Protein AF-A0A9D1ML71-F1 (afdb_monomer)

Secondary structure (DSSP, 8-state):
-HHHHHHHHHHHHHHHHHH-HHHHHHHHHHHHHHHHHHHHHHHHHHHHHHHHHHHHHHTTHHHHHHHHHHHHHHHHH----HHHHHHHHHHHHHHHHT-S-HHHHHHHHHHHHHHTT-HHHHHHHHHHHHHT--SS-HHHHHHHHHTT-TTGGGGHHHHHHHHHHHHHHHHHHHHHHHHHHHHHHHHHHHHHHHHHHHHHHHHHHHHHHHHHSS---

Foldseek 3Di:
DVVVVVVVVVVVLVVCCVPPVPCSVVVVVVVVVVVVVVVVVVVVVLVVLVVVLVVCVVVCVLVVQLVVCLVVQCVQQVDPDPQLSSLLSSLVSCLQAVSNPNVVSLVSNLVVCVVVVSPSNNVSSVLLVVLSQYQDPPVQLVVCVVVPNPCSCPVNVVSNVSSVVSNVVSSVVSVVVVVVVVVVVVVVVVVVVVVVVVVVVVVVVVVVCVVVVPDDD

Mean predicted aligned error: 11.54 Å

Sequence (217 aa):
MNAVFTAIFLISAALAAAFSPEEFLSSLISGTRHAVSVALTLFCVYAVWMGLAAVAEECGITKKTAKLITPLCRRLFKTTSPAACEAAAMNLTCDLLGAGASTPFAVKAIAEFEKEGNAYGQKMLFLINCAGFQIIPSTVIALRASYGSAAAADIFLPSLICSGATLALSIVLFLLTERIGAAARRNLNGRKRPTAQAETRRRRAKNECAIKGGCKR

Nearest PDB structures (foldseek):
  3ja6-assembly1_I  TM=1.842E-01  e=1.511E+00  Escherichia coli
  8abq-assembly2_D  TM=1.871E-01  e=5.898E+00  Homo sapiens

Solvent-accessible surface area (backbone atoms only — not comparable to full-atom values): 11378 Å² total; per-residue (Å²): 110,68,68,58,54,50,49,50,52,52,51,54,49,53,50,33,52,73,77,41,54,86,54,38,63,58,51,53,52,52,52,49,54,52,51,52,51,50,52,53,52,51,50,54,54,49,53,52,32,43,52,52,33,50,52,39,46,74,72,38,52,46,58,57,51,14,60,71,38,30,68,54,34,32,67,73,38,70,50,85,53,65,67,32,29,51,26,43,16,38,16,52,44,25,36,36,64,49,30,74,51,22,62,67,28,43,54,52,15,38,52,41,22,55,77,70,67,34,63,65,27,36,53,51,52,52,50,50,62,71,34,60,50,36,77,43,59,54,70,61,28,51,51,32,44,75,73,66,41,93,65,30,65,71,53,51,65,61,48,42,53,51,21,48,50,43,39,52,50,52,52,51,52,49,54,51,51,51,54,52,52,52,52,53,51,50,55,54,52,61,65,53,48,61,57,55,52,50,51,52,52,51,51,51,52,51,52,54,48,55,67,67,64,74,76,77,131

Organism: NCBI:txid2840747

pLDDT: mean 82.77, std 10.04, range [44.91, 95.62]

Structure (mmCIF, N/CA/C/O backbone):
data_AF-A0A9D1ML71-F1
#
_entry.id   AF-A0A9D1ML71-F1
#
loop_
_atom_site.group_PDB
_atom_site.id
_atom_site.type_symbol
_atom_site.label_atom_id
_atom_site.label_alt_id
_atom_site.label_comp_id
_atom_site.label_asym_id
_atom_site.label_entity_id
_atom_site.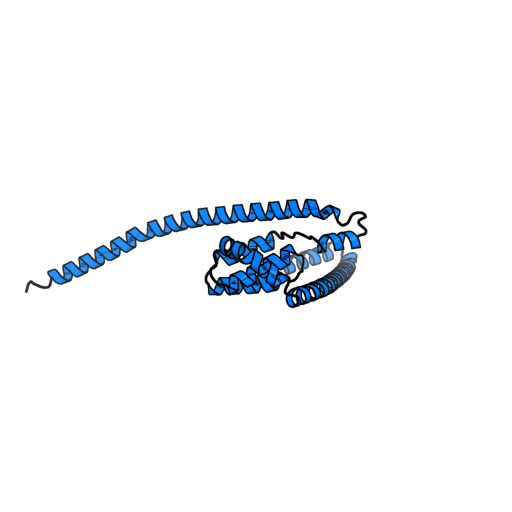label_seq_id
_atom_site.pdbx_PDB_ins_code
_atom_site.Cartn_x
_atom_site.Cartn_y
_atom_site.Cartn_z
_atom_site.occupancy
_atom_site.B_iso_or_equiv
_atom_site.auth_seq_id
_atom_site.auth_comp_id
_atom_site.auth_asym_id
_atom_site.auth_atom_id
_atom_site.pdbx_PDB_model_num
ATOM 1 N N . MET A 1 1 ? 18.045 1.829 5.095 1.00 65.75 1 MET A N 1
ATOM 2 C CA . MET A 1 1 ? 17.678 1.656 3.673 1.00 65.75 1 MET A CA 1
ATOM 3 C C . MET A 1 1 ? 18.721 2.281 2.755 1.00 65.75 1 MET A C 1
ATOM 5 O O . MET A 1 1 ? 19.311 1.548 1.977 1.00 65.75 1 MET A O 1
ATOM 9 N N . ASN A 1 2 ? 19.051 3.567 2.921 1.00 87.44 2 ASN A N 1
ATOM 10 C CA . ASN A 1 2 ? 20.049 4.257 2.084 1.00 87.44 2 ASN A CA 1
ATOM 11 C C . ASN A 1 2 ? 21.419 3.562 2.083 1.00 87.44 2 ASN A C 1
ATOM 13 O O . ASN A 1 2 ? 21.946 3.286 1.019 1.00 87.44 2 ASN A O 1
ATOM 17 N N . ALA A 1 3 ? 21.929 3.158 3.252 1.00 91.50 3 ALA A N 1
ATOM 18 C CA . ALA A 1 3 ? 23.214 2.460 3.350 1.00 91.50 3 ALA A CA 1
ATOM 19 C C . ALA A 1 3 ? 23.279 1.153 2.536 1.00 91.50 3 ALA A C 1
ATOM 21 O O . ALA A 1 3 ? 24.311 0.850 1.951 1.00 91.50 3 ALA A O 1
ATOM 22 N N . VAL A 1 4 ? 22.176 0.399 2.464 1.00 92.62 4 VAL A N 1
ATOM 23 C CA . VAL A 1 4 ? 22.119 -0.863 1.709 1.00 92.62 4 VAL A CA 1
ATOM 24 C C . VAL A 1 4 ? 22.184 -0.587 0.209 1.00 92.62 4 VAL A C 1
ATOM 26 O O . VAL A 1 4 ? 22.988 -1.193 -0.487 1.00 92.62 4 VAL A O 1
ATOM 29 N N . PHE A 1 5 ? 21.393 0.368 -0.287 1.00 89.31 5 PHE A N 1
ATOM 30 C CA . PHE A 1 5 ? 21.414 0.747 -1.702 1.00 89.31 5 PHE A CA 1
ATOM 31 C C . PHE A 1 5 ? 22.748 1.363 -2.121 1.00 89.31 5 PHE A C 1
ATOM 33 O O . PHE A 1 5 ? 23.262 1.035 -3.186 1.00 89.31 5 PHE A O 1
ATOM 40 N N . THR A 1 6 ? 23.337 2.201 -1.268 1.00 91.56 6 THR A N 1
ATOM 41 C CA . THR A 1 6 ? 24.670 2.756 -1.505 1.00 91.56 6 THR A CA 1
ATOM 42 C C . THR A 1 6 ? 25.723 1.651 -1.552 1.00 91.56 6 THR A C 1
ATOM 44 O O . THR A 1 6 ? 26.545 1.652 -2.461 1.00 91.56 6 THR A O 1
ATOM 47 N N . ALA A 1 7 ? 25.678 0.676 -0.637 1.00 94.44 7 ALA A N 1
ATOM 48 C CA . ALA A 1 7 ? 26.601 -0.456 -0.655 1.00 94.44 7 ALA A CA 1
ATOM 49 C C . ALA A 1 7 ? 26.461 -1.289 -1.937 1.00 94.44 7 ALA A C 1
ATOM 51 O O . ALA A 1 7 ? 27.465 -1.579 -2.578 1.00 94.44 7 ALA A O 1
ATOM 52 N N . ILE A 1 8 ? 25.230 -1.616 -2.349 1.00 93.31 8 ILE A N 1
ATOM 53 C CA . ILE A 1 8 ? 24.973 -2.353 -3.596 1.00 93.31 8 ILE A CA 1
ATOM 54 C C . ILE A 1 8 ? 25.524 -1.578 -4.796 1.00 93.31 8 ILE A C 1
ATOM 56 O O . ILE A 1 8 ? 26.274 -2.143 -5.583 1.00 93.31 8 ILE A O 1
ATOM 60 N N . PHE A 1 9 ? 25.218 -0.282 -4.908 1.00 91.25 9 PHE A N 1
ATOM 61 C CA . PHE A 1 9 ? 25.696 0.549 -6.013 1.00 91.25 9 PHE A CA 1
ATOM 62 C C . PHE A 1 9 ? 27.226 0.607 -6.075 1.00 91.25 9 PHE A C 1
ATOM 64 O O . PHE A 1 9 ? 27.799 0.415 -7.143 1.00 91.25 9 PHE A O 1
ATOM 71 N N . LEU A 1 10 ? 27.892 0.827 -4.937 1.00 92.50 10 LEU A N 1
ATOM 72 C CA . LEU A 1 10 ? 29.352 0.913 -4.876 1.00 92.50 10 LEU A CA 1
ATOM 73 C C . LEU A 1 10 ? 30.024 -0.423 -5.206 1.00 92.50 10 LEU A C 1
ATOM 75 O O . LEU A 1 10 ? 31.004 -0.435 -5.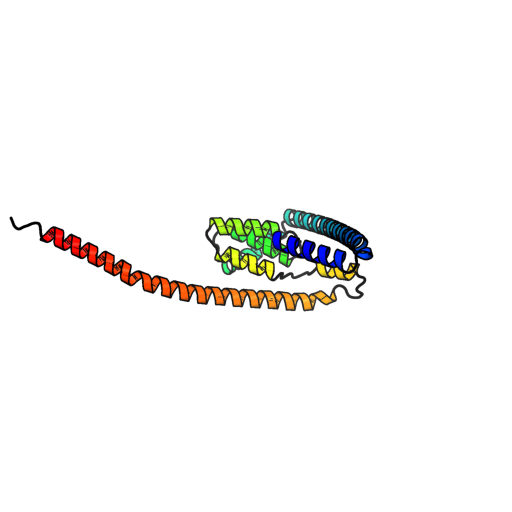944 1.00 92.50 10 LEU A O 1
ATOM 79 N N . ILE A 1 11 ? 29.488 -1.540 -4.705 1.00 93.75 11 ILE A N 1
ATOM 80 C CA . ILE A 1 11 ? 30.004 -2.879 -5.016 1.00 93.75 11 ILE A CA 1
ATOM 81 C C . ILE A 1 11 ? 29.809 -3.183 -6.506 1.00 93.75 11 ILE A C 1
ATOM 83 O O . ILE A 1 11 ? 30.758 -3.591 -7.170 1.00 93.75 11 ILE A O 1
ATOM 87 N N . SER A 1 12 ? 28.616 -2.937 -7.057 1.00 90.44 12 SER A N 1
ATOM 88 C CA . SER A 1 12 ? 28.340 -3.133 -8.484 1.00 90.44 12 SER A CA 1
ATOM 89 C C . SER A 1 12 ? 29.224 -2.253 -9.368 1.00 90.44 12 SER A C 1
ATOM 91 O O . SER A 1 12 ? 29.737 -2.734 -10.374 1.00 90.44 12 SER A O 1
ATOM 93 N N . ALA A 1 13 ? 29.453 -0.996 -8.980 1.00 89.88 13 ALA A N 1
ATOM 94 C CA . ALA A 1 13 ? 30.325 -0.084 -9.710 1.00 89.88 13 ALA A CA 1
ATOM 95 C C . ALA A 1 13 ? 31.796 -0.521 -9.658 1.00 89.88 13 ALA A C 1
ATOM 97 O O . ALA A 1 13 ? 32.467 -0.510 -10.686 1.00 89.88 13 ALA A O 1
ATOM 98 N N . ALA A 1 14 ? 32.285 -0.953 -8.491 1.00 91.31 14 ALA A N 1
ATOM 99 C CA . ALA A 1 14 ? 33.651 -1.447 -8.331 1.00 91.31 14 ALA A CA 1
ATOM 100 C C . ALA A 1 14 ? 33.898 -2.730 -9.140 1.00 91.31 14 ALA A C 1
ATOM 102 O O . ALA A 1 14 ? 34.926 -2.846 -9.803 1.00 91.31 14 ALA A O 1
ATOM 103 N N . LEU A 1 15 ? 32.947 -3.671 -9.130 1.00 91.56 15 LEU A N 1
ATOM 104 C CA . LEU A 1 15 ? 33.026 -4.890 -9.937 1.00 91.56 15 LEU A CA 1
ATOM 105 C C . LEU A 1 15 ? 32.978 -4.569 -11.438 1.00 91.56 15 LEU A C 1
ATOM 107 O O . LEU A 1 15 ? 33.818 -5.055 -12.187 1.00 91.56 15 LEU A O 1
ATOM 111 N N . ALA A 1 16 ? 32.055 -3.711 -11.879 1.00 89.00 16 ALA A N 1
ATOM 112 C CA . ALA A 1 16 ? 31.964 -3.317 -13.284 1.00 89.00 16 ALA A CA 1
ATOM 113 C C . ALA A 1 16 ? 33.242 -2.611 -13.771 1.00 89.00 16 ALA A C 1
ATOM 115 O O . ALA A 1 16 ? 33.746 -2.929 -14.843 1.00 89.00 16 ALA A O 1
ATOM 116 N N . ALA A 1 17 ? 33.821 -1.724 -12.956 1.00 88.12 17 ALA A N 1
ATOM 117 C CA . ALA A 1 17 ? 35.077 -1.052 -13.279 1.00 88.12 17 ALA A CA 1
ATOM 118 C C . ALA A 1 17 ? 36.287 -2.007 -13.320 1.00 88.12 17 ALA A C 1
ATOM 120 O O . ALA A 1 17 ? 37.220 -1.764 -14.081 1.00 88.12 17 ALA A O 1
ATOM 121 N N . ALA A 1 18 ? 36.286 -3.079 -12.518 1.00 90.94 18 ALA A N 1
ATOM 122 C CA . ALA A 1 18 ? 37.385 -4.044 -12.462 1.00 90.94 18 ALA A CA 1
ATOM 123 C C . ALA A 1 18 ? 37.330 -5.109 -13.573 1.00 90.94 18 ALA A C 1
ATOM 125 O O . ALA A 1 18 ? 38.379 -5.526 -14.058 1.00 90.94 18 ALA A O 1
ATOM 126 N N . PHE A 1 19 ? 36.132 -5.564 -13.958 1.00 90.94 19 PHE A N 1
ATOM 127 C CA . PHE A 1 19 ? 35.955 -6.669 -14.911 1.00 90.94 19 PHE A CA 1
ATOM 128 C C . PHE A 1 19 ? 35.583 -6.218 -16.334 1.00 90.94 19 PHE A C 1
ATOM 130 O O . PHE A 1 19 ? 35.840 -6.968 -17.275 1.00 90.94 19 PHE A O 1
ATOM 137 N N . SER A 1 20 ? 34.983 -5.033 -16.515 1.00 89.50 20 SER A N 1
ATOM 138 C CA . SER A 1 20 ? 34.529 -4.530 -17.829 1.00 89.50 20 SER A CA 1
ATOM 139 C C . SER A 1 20 ? 34.529 -2.986 -17.886 1.00 89.50 20 SER A C 1
ATOM 141 O O . SER A 1 20 ? 33.466 -2.355 -17.951 1.00 89.50 20 SER A O 1
ATOM 143 N N . PRO A 1 21 ? 35.708 -2.336 -17.827 1.00 84.88 21 PRO A N 1
ATOM 144 C CA . PRO A 1 21 ? 35.819 -0.879 -17.720 1.00 84.88 21 PRO A CA 1
ATOM 145 C C . PRO A 1 21 ? 35.240 -0.124 -18.929 1.00 84.88 21 PRO A C 1
ATOM 147 O O . PRO A 1 21 ? 34.696 0.969 -18.756 1.00 84.88 21 PRO A O 1
ATOM 150 N N . GLU A 1 22 ? 35.295 -0.696 -20.134 1.00 89.12 22 GLU A N 1
ATOM 151 C CA . GLU A 1 22 ? 34.713 -0.109 -21.348 1.00 89.12 22 GLU A CA 1
ATOM 152 C C . GLU A 1 22 ? 33.176 0.000 -21.318 1.00 89.12 22 GLU A C 1
ATOM 154 O O . GLU A 1 22 ? 32.612 0.935 -21.891 1.00 89.12 22 GLU A O 1
ATOM 159 N N . GLU A 1 23 ? 32.487 -0.898 -20.610 1.00 87.00 23 GLU A N 1
ATOM 160 C CA . GLU A 1 23 ? 31.019 -0.907 -20.502 1.00 87.00 23 GLU A CA 1
ATOM 161 C C . GLU A 1 23 ? 30.497 -0.136 -19.281 1.00 87.00 23 GLU A C 1
ATOM 163 O O . GLU A 1 23 ? 29.299 0.147 -19.166 1.00 87.00 23 GLU A O 1
ATOM 168 N N . PHE A 1 24 ? 31.385 0.234 -18.356 1.00 89.06 24 PHE A N 1
ATOM 169 C CA . PHE A 1 24 ? 31.010 0.888 -17.106 1.00 89.06 24 PHE A CA 1
ATOM 170 C C . PHE A 1 24 ? 30.301 2.230 -17.344 1.00 89.06 24 PHE A C 1
ATOM 172 O O . PHE A 1 24 ? 29.213 2.477 -16.812 1.00 89.06 24 PHE A O 1
ATOM 179 N N . LEU A 1 25 ? 30.887 3.091 -18.182 1.00 88.88 25 LEU A N 1
ATOM 180 C CA . LEU A 1 25 ? 30.345 4.426 -18.437 1.00 88.88 25 LEU A CA 1
ATOM 181 C C . LEU A 1 25 ? 29.025 4.372 -19.223 1.00 88.88 25 LEU A C 1
ATOM 183 O O . LEU A 1 25 ? 28.080 5.092 -18.892 1.00 88.88 25 LEU A O 1
ATOM 187 N N . SER A 1 26 ? 28.931 3.504 -20.235 1.00 89.69 26 SER A N 1
ATOM 188 C CA . SER A 1 26 ? 27.711 3.338 -21.035 1.00 89.69 26 SER A CA 1
ATOM 189 C C . SER A 1 26 ? 26.554 2.782 -20.196 1.00 89.69 26 SER A C 1
ATOM 191 O O . SER A 1 26 ? 25.425 3.268 -20.313 1.00 89.69 26 SER A O 1
ATOM 193 N N . SER A 1 27 ? 26.837 1.851 -19.279 1.00 89.88 27 SER A N 1
ATOM 194 C CA . SER A 1 27 ? 25.860 1.307 -18.328 1.00 89.88 27 SER A CA 1
ATOM 195 C C . SER A 1 27 ? 25.337 2.366 -17.354 1.00 89.88 27 SER A C 1
ATOM 197 O O . SER A 1 27 ? 24.126 2.452 -17.137 1.00 89.88 27 SER A O 1
ATOM 199 N N . LEU A 1 28 ? 26.213 3.226 -16.814 1.00 90.06 28 LEU A N 1
ATOM 200 C CA . LEU A 1 28 ? 25.810 4.338 -15.941 1.00 90.06 28 LEU A CA 1
ATOM 201 C C . LEU A 1 28 ? 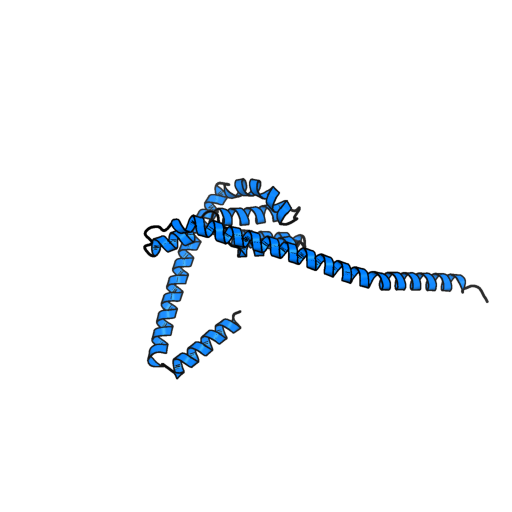24.899 5.341 -16.661 1.00 90.06 28 LEU A C 1
ATOM 203 O O . LEU A 1 28 ? 23.863 5.745 -16.120 1.00 90.06 28 LEU A O 1
ATOM 207 N N . ILE A 1 29 ? 25.258 5.728 -17.888 1.00 92.69 29 ILE A N 1
ATOM 208 C CA . ILE A 1 29 ? 24.470 6.674 -18.690 1.00 92.69 29 ILE A CA 1
ATOM 209 C C . ILE A 1 29 ? 23.114 6.060 -19.066 1.00 92.69 29 ILE A C 1
ATOM 211 O O . ILE A 1 29 ? 22.077 6.707 -18.897 1.00 92.69 29 ILE A O 1
ATOM 215 N N . SER A 1 30 ? 23.100 4.804 -19.523 1.00 92.81 30 SER A N 1
ATOM 216 C CA . SER A 1 30 ? 21.874 4.078 -19.878 1.00 92.81 30 SER A CA 1
ATOM 217 C C . SER A 1 30 ? 20.934 3.926 -18.678 1.00 92.81 30 SER A C 1
ATOM 219 O O . SER A 1 30 ? 19.752 4.276 -18.764 1.00 92.81 30 SER A O 1
ATOM 221 N N . GLY A 1 31 ? 21.469 3.507 -17.526 1.00 90.81 31 GLY A N 1
ATOM 222 C CA . GLY A 1 31 ? 20.716 3.392 -16.279 1.00 90.81 31 GLY A CA 1
ATOM 223 C C . GLY A 1 31 ? 20.120 4.728 -15.834 1.00 90.81 31 GLY A C 1
ATOM 224 O O . GLY A 1 31 ? 18.944 4.786 -15.478 1.00 90.81 31 GLY A O 1
ATOM 225 N N . THR A 1 32 ? 20.886 5.820 -15.941 1.00 92.00 32 THR A N 1
ATOM 226 C CA . THR A 1 32 ? 20.404 7.174 -15.615 1.00 92.00 32 THR A CA 1
ATOM 227 C C . THR A 1 32 ? 19.266 7.600 -16.543 1.00 92.00 32 THR A C 1
ATOM 229 O O . THR A 1 32 ? 18.234 8.082 -16.074 1.00 92.00 32 THR A O 1
ATOM 232 N N . ARG A 1 33 ? 19.396 7.372 -17.857 1.00 94.38 33 ARG A N 1
ATOM 233 C CA . ARG A 1 33 ? 18.336 7.673 -18.833 1.00 94.38 33 ARG A CA 1
ATOM 234 C C . ARG A 1 33 ? 17.057 6.894 -18.531 1.00 94.38 33 ARG A C 1
ATOM 236 O O . ARG A 1 33 ? 15.966 7.464 -18.583 1.00 94.38 33 ARG A O 1
ATOM 243 N N . HIS A 1 34 ? 17.189 5.611 -18.198 1.00 90.44 34 HIS A N 1
ATOM 244 C CA . HIS A 1 34 ? 16.055 4.776 -17.822 1.00 90.44 34 HIS A CA 1
ATOM 245 C C . HIS A 1 34 ? 15.397 5.277 -16.530 1.00 90.44 34 HIS A C 1
ATOM 247 O O . HIS A 1 34 ? 14.182 5.459 -16.500 1.00 90.44 34 HIS A O 1
ATOM 253 N N . ALA A 1 35 ? 16.190 5.596 -15.504 1.00 91.56 35 ALA A N 1
ATOM 254 C CA . ALA A 1 35 ? 15.693 6.126 -14.238 1.00 91.56 35 ALA A CA 1
ATOM 255 C C . ALA A 1 35 ? 14.914 7.439 -14.420 1.00 91.56 35 ALA A C 1
ATOM 257 O O . ALA A 1 35 ? 13.807 7.563 -13.898 1.00 91.56 35 ALA A O 1
ATOM 258 N N . VAL A 1 36 ? 15.443 8.389 -15.202 1.00 95.62 36 VAL A N 1
ATOM 259 C CA . VAL A 1 36 ? 14.759 9.662 -15.499 1.00 95.62 36 VAL A CA 1
ATOM 260 C C . VAL A 1 36 ? 13.454 9.424 -16.261 1.00 95.62 36 VAL A C 1
ATOM 262 O O . VAL A 1 36 ? 12.427 10.001 -15.908 1.00 95.62 36 VAL A O 1
ATOM 265 N N . SER A 1 37 ? 13.470 8.547 -17.270 1.00 90.81 37 SER A N 1
ATOM 266 C CA . SER A 1 37 ? 12.274 8.200 -18.048 1.00 90.81 37 SER A CA 1
ATOM 267 C C . SER A 1 37 ? 11.175 7.592 -17.170 1.00 90.81 37 SER A C 1
ATOM 269 O O . SER A 1 37 ? 10.020 8.022 -17.219 1.00 90.81 37 SER A O 1
ATOM 271 N N . VAL A 1 38 ? 11.538 6.636 -16.308 1.00 85.31 38 VAL A N 1
ATOM 272 C CA . VAL A 1 38 ? 10.607 5.999 -15.368 1.00 85.31 38 VAL A CA 1
ATOM 273 C C . VAL A 1 38 ? 10.078 7.016 -14.358 1.00 85.31 38 VAL A C 1
ATOM 275 O O . VAL A 1 38 ? 8.871 7.065 -14.131 1.00 85.31 38 VAL A O 1
ATOM 278 N N . ALA A 1 39 ? 10.941 7.865 -13.793 1.00 89.94 39 ALA A N 1
ATOM 279 C CA . ALA A 1 39 ? 10.535 8.883 -12.827 1.00 89.94 39 ALA A CA 1
ATOM 280 C C . ALA A 1 39 ? 9.528 9.879 -13.423 1.00 89.94 39 ALA A C 1
ATOM 282 O O . ALA A 1 39 ? 8.493 10.135 -12.809 1.00 89.94 39 ALA A O 1
ATOM 283 N N . LEU A 1 40 ? 9.787 10.392 -14.632 1.00 91.19 40 LEU A N 1
ATOM 284 C CA . LEU A 1 40 ? 8.863 11.291 -15.335 1.00 91.19 40 LEU A CA 1
ATOM 285 C C . LEU A 1 40 ? 7.551 10.595 -15.700 1.00 91.19 40 LEU A C 1
ATOM 287 O O . LEU A 1 40 ? 6.479 11.170 -15.524 1.00 91.19 40 LEU A O 1
ATOM 291 N N . THR A 1 41 ? 7.621 9.345 -16.162 1.00 82.75 41 THR A N 1
ATOM 292 C CA . THR A 1 41 ? 6.425 8.561 -16.497 1.00 82.75 41 THR A CA 1
ATOM 293 C C . THR A 1 41 ? 5.541 8.371 -15.268 1.00 82.75 41 THR A C 1
ATOM 295 O O . THR A 1 41 ? 4.345 8.655 -15.318 1.00 82.75 41 THR A O 1
ATOM 298 N N . LEU A 1 42 ? 6.128 7.956 -14.141 1.00 80.31 42 LEU A N 1
ATOM 299 C CA . LEU A 1 42 ? 5.399 7.810 -12.884 1.00 80.31 42 LEU A CA 1
ATOM 300 C C . LEU A 1 42 ? 4.842 9.152 -12.408 1.00 80.31 42 LEU A C 1
ATOM 302 O O . LEU A 1 42 ? 3.677 9.206 -12.029 1.00 80.31 42 LEU A O 1
ATOM 306 N N . PHE A 1 43 ? 5.620 10.234 -12.478 1.00 85.69 43 PHE A N 1
ATOM 307 C CA . PHE A 1 43 ? 5.154 11.571 -12.109 1.00 85.69 43 PHE A CA 1
ATOM 308 C C . PHE A 1 43 ? 3.887 11.971 -12.877 1.00 85.69 43 PHE A C 1
ATOM 310 O O . PHE A 1 43 ? 2.891 12.339 -12.256 1.00 85.69 43 PHE A O 1
ATOM 317 N N . CYS A 1 44 ? 3.886 11.837 -14.207 1.00 84.19 44 CYS A N 1
ATOM 318 C CA . CYS A 1 44 ? 2.725 12.161 -15.037 1.00 84.19 44 CYS A CA 1
ATOM 319 C C . CYS A 1 44 ? 1.510 11.286 -14.695 1.00 84.19 44 CYS A C 1
ATOM 321 O O . CYS A 1 44 ? 0.400 11.797 -14.550 1.00 84.19 44 CYS A O 1
ATOM 323 N N . VAL A 1 45 ? 1.720 9.976 -14.526 1.00 78.94 45 VAL A N 1
ATOM 324 C CA . VAL A 1 45 ? 0.655 9.031 -14.164 1.00 78.94 45 VAL A CA 1
ATOM 325 C C . VAL A 1 45 ? 0.044 9.398 -12.808 1.00 78.94 45 VAL A C 1
ATOM 327 O O . VAL A 1 45 ? -1.174 9.533 -12.704 1.00 78.94 45 VAL A O 1
ATOM 330 N N . TYR A 1 46 ? 0.865 9.630 -11.780 1.00 76.69 46 TYR A N 1
ATOM 331 C CA . TYR A 1 46 ? 0.380 10.034 -10.460 1.00 76.69 46 TYR A CA 1
ATOM 332 C C . TYR A 1 46 ? -0.300 11.405 -10.481 1.00 76.69 46 TYR A C 1
ATOM 334 O O . TYR A 1 46 ? -1.313 11.566 -9.808 1.00 76.69 46 TYR A O 1
ATOM 342 N N . ALA A 1 47 ? 0.191 12.371 -11.262 1.00 84.56 47 ALA A N 1
ATOM 343 C CA . ALA A 1 47 ? -0.452 13.677 -11.397 1.00 84.56 47 ALA A CA 1
ATOM 344 C C . ALA A 1 47 ? -1.888 13.553 -11.939 1.00 84.56 47 ALA A C 1
ATOM 346 O O . ALA A 1 47 ? -2.806 14.163 -11.389 1.00 84.56 47 ALA A O 1
ATOM 347 N N . VAL A 1 48 ? -2.103 12.708 -12.956 1.00 82.88 48 VAL A N 1
ATOM 348 C CA . VAL A 1 48 ? -3.442 12.425 -13.505 1.00 82.88 48 VAL A CA 1
ATOM 349 C C . VAL A 1 48 ? -4.337 11.754 -12.463 1.00 82.88 48 VAL A C 1
ATOM 351 O O . VAL A 1 48 ? -5.464 12.200 -12.248 1.00 82.88 48 VAL A O 1
ATOM 354 N N . TRP A 1 49 ? -3.844 10.714 -11.784 1.00 76.31 49 TRP A N 1
ATOM 355 C CA . TRP A 1 49 ? -4.636 9.996 -10.780 1.00 76.31 49 TRP A CA 1
ATOM 356 C C . TRP A 1 49 ? -4.983 10.863 -9.571 1.00 76.31 49 TRP A C 1
ATOM 358 O O . TRP A 1 49 ? -6.126 10.845 -9.124 1.00 76.31 49 TRP A O 1
ATOM 368 N N . MET A 1 50 ? -4.040 11.669 -9.080 1.00 77.88 50 MET A N 1
ATOM 369 C CA . MET A 1 50 ? -4.285 12.607 -7.984 1.00 77.88 50 MET A CA 1
ATOM 370 C C . MET A 1 50 ? -5.304 13.681 -8.379 1.00 77.88 50 MET A C 1
ATOM 372 O O . MET A 1 50 ? -6.174 14.008 -7.574 1.00 77.88 50 MET A O 1
ATOM 376 N N . GLY A 1 51 ? -5.253 14.180 -9.620 1.00 82.81 51 GLY A N 1
ATOM 377 C CA . GLY A 1 51 ? -6.268 15.092 -10.151 1.00 82.81 51 GLY A CA 1
ATOM 378 C C . GLY A 1 51 ? -7.656 14.446 -10.222 1.00 82.81 51 GLY A C 1
ATOM 379 O O . GLY A 1 51 ? -8.631 15.016 -9.737 1.00 82.81 51 GLY A O 1
ATOM 380 N N . LEU A 1 52 ? -7.750 13.222 -10.752 1.00 79.75 52 LEU A N 1
ATOM 381 C CA . LEU A 1 52 ? -9.014 12.482 -10.823 1.00 79.75 52 LEU A CA 1
ATOM 382 C C . LEU A 1 52 ? -9.583 12.173 -9.429 1.00 79.75 52 LEU A C 1
ATOM 384 O O . LEU A 1 52 ? -10.790 12.290 -9.212 1.00 79.75 52 LEU A O 1
ATOM 388 N N . ALA A 1 53 ? -8.726 11.809 -8.475 1.00 77.06 53 ALA A N 1
ATOM 389 C CA . ALA A 1 53 ? -9.128 11.572 -7.096 1.00 77.06 53 ALA A CA 1
ATOM 390 C C . ALA A 1 53 ? -9.657 12.838 -6.414 1.00 77.06 53 ALA A C 1
ATOM 392 O O . ALA A 1 53 ? -10.664 12.755 -5.710 1.00 77.06 53 ALA A O 1
ATOM 393 N N . ALA A 1 54 ? -9.026 13.993 -6.655 1.00 78.81 54 ALA A N 1
ATOM 394 C CA . ALA A 1 54 ? -9.500 15.279 -6.149 1.00 78.81 54 ALA A CA 1
ATOM 395 C C . ALA A 1 54 ? -10.906 15.599 -6.683 1.00 78.81 54 ALA A C 1
ATOM 397 O O . ALA A 1 54 ? -11.808 15.896 -5.902 1.00 78.81 54 ALA A O 1
ATOM 398 N N . VAL A 1 55 ? -11.145 15.409 -7.986 1.00 83.19 55 VAL A N 1
ATOM 399 C CA . VAL A 1 55 ? -12.482 15.582 -8.584 1.00 83.19 55 VAL A CA 1
ATOM 400 C C . VAL A 1 55 ? -13.502 14.607 -7.980 1.00 83.19 55 VAL A C 1
ATOM 402 O O . VAL A 1 55 ? -14.619 15.001 -7.643 1.00 83.19 55 VAL A O 1
ATOM 405 N N . ALA A 1 56 ? -13.134 13.334 -7.794 1.00 77.12 56 ALA A N 1
ATOM 406 C CA . ALA A 1 56 ? -14.013 12.335 -7.178 1.00 77.12 56 ALA A CA 1
ATOM 407 C C . ALA A 1 56 ? -14.362 12.671 -5.713 1.00 77.12 56 ALA A C 1
ATOM 409 O O . ALA A 1 56 ? -15.464 12.351 -5.244 1.00 77.12 56 ALA A O 1
ATOM 410 N N . GLU A 1 57 ? -13.442 13.322 -4.996 1.00 75.50 57 GLU A N 1
ATOM 411 C CA . GLU A 1 57 ? -13.665 13.852 -3.653 1.00 75.50 57 GLU A CA 1
ATOM 412 C C . GLU A 1 57 ? -14.601 15.064 -3.650 1.00 75.50 57 GLU A C 1
ATOM 414 O O . GLU A 1 57 ? -15.549 15.090 -2.856 1.00 75.50 57 GLU A O 1
ATOM 419 N N . GLU A 1 58 ? -14.404 16.012 -4.566 1.00 80.69 58 GLU A N 1
ATOM 420 C CA . GLU A 1 58 ? -15.270 17.186 -4.734 1.00 80.69 58 GLU A CA 1
ATOM 421 C C . GLU A 1 58 ? -16.702 16.796 -5.125 1.00 80.69 58 GLU A C 1
ATOM 423 O O . GLU A 1 58 ? -17.668 17.322 -4.572 1.00 80.69 58 GLU A O 1
ATOM 428 N N . CYS A 1 59 ? -16.858 15.787 -5.988 1.00 83.81 59 CYS A N 1
ATOM 429 C CA . CYS A 1 59 ? -18.157 15.205 -6.342 1.00 83.81 59 CYS A CA 1
ATOM 430 C C . CYS A 1 59 ? -18.828 14.445 -5.179 1.00 83.81 59 CYS A C 1
ATOM 432 O O . CYS A 1 59 ? -19.976 14.003 -5.287 1.00 83.81 59 CYS A O 1
ATOM 434 N N . GLY A 1 60 ? -18.122 14.241 -4.062 1.00 79.44 60 GLY A N 1
ATOM 435 C CA . GLY A 1 60 ? -18.629 13.548 -2.881 1.00 79.44 60 GLY A CA 1
ATOM 436 C C . GLY A 1 60 ? -18.836 12.043 -3.071 1.00 79.44 60 GLY A C 1
ATOM 437 O O . GLY A 1 60 ? -19.449 11.409 -2.208 1.00 79.44 60 GLY A O 1
ATOM 438 N N . ILE A 1 61 ? -18.332 11.453 -4.163 1.00 75.88 61 ILE A N 1
ATOM 439 C CA . ILE A 1 61 ? -18.420 10.009 -4.434 1.00 75.88 61 ILE A CA 1
ATOM 440 C C . ILE A 1 61 ? -17.651 9.251 -3.353 1.00 75.88 61 ILE A C 1
ATOM 442 O O . ILE A 1 61 ? -18.190 8.338 -2.729 1.00 75.88 61 ILE A O 1
ATOM 446 N N . THR A 1 62 ? -16.427 9.693 -3.062 1.00 72.06 62 THR A N 1
ATOM 447 C CA . THR A 1 62 ? -15.577 9.090 -2.028 1.00 72.06 62 THR A CA 1
ATOM 448 C C . THR A 1 62 ? -16.220 9.189 -0.645 1.00 72.06 62 THR A C 1
ATOM 450 O O . THR A 1 62 ? -16.285 8.189 0.061 1.00 72.06 62 THR A O 1
ATOM 453 N N . LYS A 1 63 ? -16.818 10.336 -0.290 1.00 75.00 63 LYS A N 1
ATOM 454 C CA . LYS A 1 63 ? -17.546 10.522 0.981 1.00 75.00 63 LYS A CA 1
ATOM 455 C C . LYS A 1 63 ? -18.785 9.630 1.093 1.00 75.00 63 LYS A C 1
ATOM 457 O O . LYS A 1 63 ? -19.054 9.090 2.166 1.00 75.00 63 LYS A O 1
ATOM 462 N N . LYS A 1 64 ? -19.555 9.465 0.010 1.00 79.19 64 LYS A N 1
ATOM 463 C CA . LYS A 1 64 ? -20.736 8.582 -0.013 1.00 79.19 64 LYS A CA 1
ATOM 464 C C . LYS A 1 64 ? -20.338 7.118 0.172 1.00 79.19 64 LYS A C 1
ATOM 466 O O . LYS A 1 64 ? -20.924 6.434 1.009 1.00 79.19 64 LYS A O 1
ATOM 471 N N . THR A 1 65 ? -19.313 6.662 -0.541 1.00 73.31 65 THR A N 1
ATOM 472 C CA . THR A 1 65 ? -18.811 5.287 -0.428 1.00 73.31 65 THR A CA 1
ATOM 473 C C . THR A 1 65 ? -18.131 5.044 0.921 1.00 73.31 65 THR A C 1
ATOM 475 O O . THR A 1 65 ? -18.377 4.022 1.559 1.00 73.31 65 THR A O 1
ATOM 478 N N . ALA A 1 66 ? -17.383 6.018 1.446 1.00 76.62 66 ALA A N 1
ATOM 479 C CA . ALA A 1 66 ? -16.784 5.938 2.776 1.00 76.62 66 ALA A CA 1
ATOM 480 C C . ALA A 1 66 ? -17.843 5.778 3.878 1.00 76.62 66 ALA A C 1
ATOM 482 O O . ALA A 1 66 ? -17.648 4.977 4.793 1.00 76.62 66 ALA A O 1
ATOM 483 N N . LYS A 1 67 ? -19.002 6.449 3.781 1.00 80.31 67 LYS A N 1
ATOM 484 C CA . LYS A 1 67 ? -20.127 6.232 4.715 1.00 80.31 67 LYS A CA 1
ATOM 485 C C . LYS A 1 67 ? -20.647 4.793 4.686 1.00 80.31 67 LYS A C 1
ATOM 487 O O . LYS A 1 67 ? -20.979 4.256 5.741 1.00 80.31 67 LYS A O 1
ATOM 492 N N . LEU A 1 68 ? -20.671 4.159 3.513 1.00 82.12 68 LEU A N 1
ATOM 493 C CA . LEU A 1 68 ? -21.071 2.756 3.367 1.00 82.12 68 LEU A CA 1
ATOM 494 C C . LEU A 1 68 ? -20.052 1.799 4.013 1.00 82.12 68 LEU A C 1
ATOM 496 O O . LEU A 1 68 ? -20.436 0.795 4.608 1.00 82.12 68 LEU A O 1
ATOM 500 N N . ILE A 1 69 ? -18.760 2.136 3.945 1.00 82.19 69 ILE A N 1
ATOM 501 C CA . ILE A 1 69 ? -17.654 1.320 4.478 1.00 82.19 69 ILE A CA 1
ATOM 502 C C . ILE A 1 69 ? -17.374 1.610 5.967 1.00 82.19 69 ILE A C 1
ATOM 504 O O . ILE A 1 69 ? -16.850 0.760 6.683 1.00 82.19 69 ILE A O 1
ATOM 508 N N . THR A 1 70 ? -17.797 2.763 6.490 1.00 81.81 70 THR A N 1
ATOM 509 C CA . THR A 1 70 ? -17.653 3.165 7.905 1.00 81.81 70 THR A CA 1
ATOM 510 C C . THR A 1 70 ? -18.045 2.073 8.921 1.00 81.81 70 THR A C 1
ATOM 512 O O . THR A 1 70 ? -17.252 1.806 9.829 1.00 81.81 70 THR A O 1
ATOM 515 N N . PRO A 1 71 ? -19.208 1.389 8.825 1.00 82.12 71 PRO A N 1
ATOM 516 C CA . PRO A 1 71 ? -19.550 0.319 9.770 1.00 82.12 71 PRO A CA 1
ATOM 517 C C . PRO A 1 71 ? -18.561 -0.855 9.728 1.00 82.12 71 PRO A C 1
ATOM 519 O O . PRO A 1 71 ? -18.236 -1.425 10.774 1.00 82.12 71 PRO A O 1
ATOM 522 N N . LEU A 1 72 ? -18.036 -1.183 8.544 1.00 84.31 72 LEU A N 1
ATOM 523 C CA . LEU A 1 72 ? -16.997 -2.196 8.383 1.00 84.31 72 LEU A CA 1
ATOM 524 C C . LEU A 1 72 ? -15.682 -1.728 9.021 1.00 84.31 72 LEU A C 1
ATOM 526 O O . LEU A 1 72 ? -15.083 -2.483 9.783 1.00 84.31 72 LEU A O 1
ATOM 530 N N . CYS A 1 73 ? -15.282 -0.472 8.801 1.00 84.12 73 CYS A N 1
ATOM 531 C CA . CYS A 1 73 ? -14.082 0.121 9.397 1.00 84.12 73 CYS A CA 1
ATOM 532 C C . CYS A 1 73 ? -14.115 0.118 10.930 1.00 84.12 73 CYS A C 1
ATOM 534 O O . CYS A 1 73 ? -13.118 -0.246 11.556 1.00 84.12 73 CYS A O 1
ATOM 536 N N . ARG A 1 74 ? -15.251 0.460 11.559 1.00 84.75 74 ARG A N 1
ATOM 537 C CA . ARG A 1 74 ? -15.385 0.402 13.030 1.00 84.75 74 ARG A CA 1
ATOM 538 C C . ARG A 1 74 ? -15.112 -1.000 13.566 1.00 84.75 74 ARG A C 1
ATOM 540 O O . ARG A 1 74 ? -14.412 -1.157 14.564 1.00 84.75 74 ARG A O 1
ATOM 547 N N . ARG A 1 75 ? -15.626 -2.028 12.883 1.00 85.19 75 ARG A N 1
ATOM 548 C CA . ARG A 1 75 ? -15.432 -3.430 13.274 1.00 85.19 75 ARG A CA 1
ATOM 549 C C . ARG A 1 75 ? -14.011 -3.921 12.985 1.00 85.19 75 ARG A C 1
ATOM 551 O O . ARG A 1 75 ? -13.441 -4.627 13.814 1.00 85.19 75 ARG A O 1
ATOM 558 N N . LEU A 1 76 ? -13.455 -3.550 11.833 1.00 86.44 76 LEU A N 1
ATOM 559 C CA . LEU A 1 76 ? -12.159 -4.023 11.351 1.00 86.44 76 LEU A CA 1
ATOM 560 C C . LEU A 1 76 ? -10.988 -3.390 12.108 1.00 86.44 76 LEU A C 1
ATOM 562 O O . LEU A 1 76 ? -10.072 -4.105 12.499 1.00 86.44 76 LEU A O 1
ATOM 566 N N . PHE A 1 77 ? -11.037 -2.079 12.363 1.00 89.19 77 PHE A N 1
ATOM 567 C CA . PHE A 1 77 ? -9.968 -1.334 13.042 1.00 89.19 77 PHE A CA 1
ATOM 568 C C . PHE A 1 77 ? -10.197 -1.160 14.548 1.00 89.19 77 PHE A C 1
ATOM 570 O O . PHE A 1 77 ? -9.312 -0.660 15.243 1.00 89.19 77 PHE A O 1
ATOM 577 N N . LYS A 1 78 ? -11.363 -1.579 15.065 1.00 87.06 78 LYS A N 1
ATOM 578 C CA . LYS A 1 78 ? -11.752 -1.453 16.482 1.00 87.06 78 LYS A CA 1
ATOM 579 C C . LYS A 1 78 ? -11.598 -0.021 17.014 1.00 87.06 78 LYS A C 1
ATOM 581 O O . LYS A 1 78 ? -11.148 0.177 18.137 1.00 87.06 78 LYS A O 1
ATOM 586 N N . THR A 1 79 ? -11.954 0.967 16.195 1.00 86.06 79 THR A N 1
ATOM 587 C CA . THR A 1 79 ? -11.955 2.389 16.568 1.00 86.06 79 THR A CA 1
ATOM 588 C C . THR A 1 79 ? -13.378 2.882 16.810 1.00 86.06 79 THR A C 1
ATOM 590 O O . THR A 1 79 ? -14.327 2.450 16.147 1.00 86.06 79 THR A O 1
ATOM 593 N N . THR A 1 80 ? -13.522 3.797 17.763 1.00 81.44 80 THR A N 1
ATOM 594 C CA . THR A 1 80 ? -14.762 4.533 18.039 1.00 81.44 80 THR A CA 1
ATOM 595 C C . THR A 1 80 ? -14.708 5.978 17.549 1.00 81.44 80 THR A C 1
ATOM 597 O O . THR A 1 80 ? -15.757 6.618 17.483 1.00 81.44 80 THR A O 1
ATOM 600 N N . SER A 1 81 ? -13.533 6.486 17.165 1.00 86.44 81 SER A N 1
ATOM 601 C CA . SER A 1 81 ? -13.387 7.847 16.657 1.00 86.44 81 SER A CA 1
ATOM 602 C C . SER A 1 81 ? -13.986 7.973 15.262 1.00 86.44 81 SER A C 1
ATOM 604 O O . SER A 1 81 ? -13.592 7.240 14.345 1.00 86.44 81 SER A O 1
ATOM 606 N N . PRO A 1 82 ? -14.913 8.922 15.060 1.00 85.38 82 PRO A N 1
ATOM 607 C CA . PRO A 1 82 ? -15.414 9.238 13.732 1.00 85.38 82 PRO A CA 1
ATOM 608 C C . PRO A 1 82 ? -14.284 9.625 12.772 1.00 85.38 82 PRO A C 1
ATOM 610 O O . PRO A 1 82 ? -14.256 9.126 11.653 1.00 85.38 82 PRO A O 1
ATOM 613 N N . ALA A 1 83 ? -13.307 10.418 13.228 1.00 86.56 83 ALA A N 1
ATOM 614 C CA . ALA A 1 83 ? -12.227 10.933 12.387 1.00 86.56 83 ALA A CA 1
ATOM 615 C C . ALA A 1 83 ? -11.291 9.826 11.870 1.00 86.56 83 ALA A C 1
ATOM 617 O O . ALA A 1 83 ? -10.999 9.776 10.673 1.00 86.56 83 ALA A O 1
ATOM 618 N N . ALA A 1 84 ? -10.868 8.901 12.742 1.00 87.75 84 ALA A N 1
ATOM 619 C CA . ALA A 1 84 ? -10.039 7.762 12.337 1.00 87.75 84 ALA A CA 1
ATOM 620 C C . ALA A 1 84 ? -10.792 6.832 11.378 1.00 87.75 84 ALA A C 1
ATOM 622 O O . ALA A 1 84 ? -10.239 6.341 10.393 1.00 87.75 84 ALA A O 1
ATOM 623 N N . CYS A 1 85 ? -12.081 6.616 11.649 1.00 88.31 85 CYS A N 1
ATOM 624 C CA . CYS A 1 85 ? -12.923 5.749 10.843 1.00 88.31 85 CYS A CA 1
ATOM 625 C C . CYS A 1 85 ? -13.189 6.327 9.446 1.00 88.31 85 CYS A C 1
ATOM 627 O O . CYS A 1 85 ? -13.092 5.595 8.463 1.00 88.31 85 CYS A O 1
ATOM 629 N N . GLU A 1 86 ? -13.470 7.628 9.349 1.00 86.31 86 GLU A N 1
ATOM 630 C CA . GLU A 1 86 ? -13.661 8.332 8.079 1.00 86.31 86 GLU A CA 1
ATOM 631 C C . GLU A 1 86 ? -12.381 8.328 7.239 1.00 86.31 86 GLU A C 1
ATOM 633 O O . GLU A 1 86 ? -12.432 7.977 6.062 1.00 86.31 86 GLU A O 1
ATOM 638 N N . ALA A 1 87 ? -11.224 8.637 7.835 1.00 88.81 87 ALA A N 1
ATOM 639 C CA . ALA A 1 87 ? -9.947 8.613 7.124 1.00 88.81 87 ALA A CA 1
ATOM 640 C C . ALA A 1 87 ? -9.594 7.201 6.619 1.00 88.81 87 ALA A C 1
ATOM 642 O O . ALA A 1 87 ? -9.199 7.038 5.463 1.00 88.81 87 ALA A O 1
ATOM 643 N N . ALA A 1 88 ? -9.797 6.168 7.444 1.00 90.19 88 ALA A N 1
ATOM 644 C CA . ALA A 1 88 ? -9.566 4.782 7.042 1.00 90.19 88 ALA A CA 1
ATOM 645 C C . ALA A 1 88 ? -10.564 4.317 5.967 1.00 90.19 88 ALA A C 1
ATOM 647 O O . ALA A 1 88 ? -10.181 3.638 5.019 1.00 90.19 88 ALA A O 1
ATOM 648 N N . ALA A 1 89 ? -11.840 4.703 6.070 1.00 89.12 89 ALA A N 1
ATOM 649 C CA . ALA A 1 89 ? -12.845 4.386 5.057 1.00 89.12 89 ALA A CA 1
ATOM 650 C C . ALA A 1 89 ? -12.546 5.073 3.716 1.00 89.12 89 ALA A C 1
ATOM 652 O O . ALA A 1 89 ? -12.747 4.462 2.667 1.00 89.12 89 ALA A O 1
ATOM 653 N N . MET A 1 90 ? -12.034 6.307 3.742 1.00 86.81 90 MET A N 1
ATOM 654 C CA . MET A 1 90 ? -11.575 7.020 2.547 1.00 86.81 90 MET A CA 1
ATOM 655 C C . MET A 1 90 ? -10.374 6.323 1.902 1.00 86.81 90 MET A C 1
ATOM 657 O O . MET A 1 90 ? -10.411 6.077 0.701 1.00 86.81 90 MET A O 1
ATOM 661 N N . ASN A 1 91 ? -9.368 5.921 2.689 1.00 90.00 91 ASN A N 1
ATOM 662 C CA . ASN A 1 91 ? -8.231 5.124 2.211 1.00 90.00 91 ASN A CA 1
ATOM 663 C C . ASN A 1 91 ? -8.700 3.851 1.484 1.00 90.00 91 ASN A C 1
ATOM 665 O O . ASN A 1 91 ? -8.425 3.680 0.298 1.00 90.00 91 ASN A O 1
ATOM 669 N N . LEU A 1 92 ? -9.514 3.023 2.149 1.00 88.56 92 LEU A N 1
ATOM 670 C CA . LEU A 1 92 ? -10.038 1.794 1.547 1.00 88.56 92 LEU A CA 1
ATOM 671 C C . LEU A 1 92 ? -10.883 2.075 0.301 1.00 88.56 92 LEU A C 1
ATOM 673 O O . LEU A 1 92 ? -10.787 1.351 -0.680 1.00 88.56 92 LEU A O 1
ATOM 677 N N . THR A 1 93 ? -11.697 3.132 0.309 1.00 85.62 93 THR A N 1
ATOM 678 C CA . THR A 1 93 ? -12.498 3.522 -0.859 1.00 85.62 93 THR A CA 1
ATOM 679 C C . THR A 1 93 ? -11.606 3.869 -2.051 1.00 85.62 93 THR A C 1
ATOM 681 O O . THR A 1 93 ? -11.858 3.400 -3.158 1.00 85.62 93 THR A O 1
ATOM 684 N N . CYS A 1 94 ? -10.559 4.669 -1.838 1.00 82.00 94 CYS A N 1
ATOM 685 C CA . CYS A 1 94 ? -9.624 5.058 -2.889 1.00 82.00 94 CYS A CA 1
ATOM 686 C C . CYS A 1 94 ? -8.876 3.850 -3.469 1.00 82.00 94 CYS A C 1
ATOM 688 O O . CYS A 1 94 ? -8.743 3.768 -4.691 1.00 82.00 94 CYS A O 1
ATOM 690 N N . ASP A 1 95 ? -8.444 2.906 -2.628 1.00 84.62 95 ASP A N 1
ATOM 691 C CA . ASP A 1 95 ? -7.799 1.672 -3.092 1.00 84.62 95 ASP A CA 1
ATOM 692 C C . ASP A 1 95 ? -8.769 0.723 -3.791 1.00 84.62 95 ASP A C 1
ATOM 694 O O . ASP A 1 95 ? -8.422 0.162 -4.824 1.00 84.62 95 ASP A O 1
ATOM 698 N N . LEU A 1 96 ? -10.007 0.577 -3.320 1.00 83.12 96 LEU A N 1
ATOM 699 C CA . LEU A 1 96 ? -10.995 -0.255 -4.010 1.00 83.12 96 LEU A CA 1
ATOM 700 C C . LEU A 1 96 ? -11.321 0.298 -5.404 1.00 83.12 96 LEU A C 1
ATOM 702 O O . LEU A 1 96 ? -11.461 -0.481 -6.347 1.00 83.12 96 LEU A O 1
ATOM 706 N N . LEU A 1 97 ? -11.405 1.626 -5.536 1.00 78.94 97 LEU A N 1
ATOM 707 C CA . LEU A 1 97 ? -11.727 2.314 -6.789 1.00 78.94 97 LEU A CA 1
ATOM 708 C C . LEU A 1 97 ? -10.538 2.482 -7.745 1.00 78.94 97 LEU A C 1
ATOM 710 O O . LEU A 1 97 ? -10.754 2.858 -8.894 1.00 78.94 97 LEU A O 1
ATOM 714 N N . GLY A 1 98 ? -9.299 2.240 -7.309 1.00 73.25 98 GLY A N 1
ATOM 715 C CA . GLY A 1 98 ? -8.129 2.496 -8.158 1.00 73.25 98 GLY A CA 1
ATOM 716 C C . GLY A 1 98 ? -7.784 3.972 -8.323 1.00 73.25 98 GLY A C 1
ATOM 717 O O . GLY A 1 98 ? -7.140 4.342 -9.297 1.00 73.25 98 GLY A O 1
ATOM 718 N N . ALA A 1 99 ? -8.198 4.829 -7.385 1.00 69.94 99 ALA A N 1
ATOM 719 C CA . ALA A 1 99 ? -8.078 6.282 -7.511 1.00 69.94 99 ALA A CA 1
ATOM 720 C C . ALA A 1 99 ? -6.663 6.833 -7.225 1.00 69.94 99 ALA A C 1
ATOM 722 O O . ALA A 1 99 ? -6.461 8.038 -7.285 1.00 69.94 99 ALA A O 1
ATOM 723 N N . GLY A 1 100 ? -5.675 6.004 -6.869 1.00 67.69 100 GLY A N 1
ATOM 724 C CA . GLY A 1 100 ? -4.270 6.420 -6.696 1.00 67.69 100 GLY A CA 1
ATOM 725 C C . GLY A 1 100 ? -3.964 7.390 -5.536 1.00 67.69 100 GLY A C 1
ATOM 726 O O . GLY A 1 100 ? -2.798 7.592 -5.219 1.00 67.69 100 GLY A O 1
ATOM 727 N N . ALA A 1 101 ? -4.975 7.942 -4.857 1.00 70.25 101 ALA A N 1
ATOM 728 C CA . ALA A 1 101 ? -4.833 8.891 -3.745 1.00 70.25 101 ALA A CA 1
ATOM 729 C C . ALA A 1 101 ? -4.994 8.257 -2.352 1.00 70.25 101 ALA A C 1
ATOM 731 O O . ALA A 1 101 ? -5.266 8.945 -1.373 1.00 70.25 101 ALA A O 1
ATOM 732 N N . SER A 1 102 ? -4.847 6.938 -2.234 1.00 80.25 102 SER A N 1
ATOM 733 C CA . SER A 1 102 ? -5.087 6.224 -0.974 1.00 80.25 102 SER A CA 1
ATOM 734 C C . SER A 1 102 ? -4.065 6.556 0.125 1.00 80.25 102 SER A C 1
ATOM 736 O O . SER A 1 102 ? -4.415 6.682 1.302 1.00 80.25 102 SER A O 1
ATOM 738 N N . THR A 1 103 ? -2.800 6.768 -0.247 1.00 84.94 103 THR A N 1
ATOM 739 C CA . THR A 1 103 ? -1.677 6.992 0.677 1.00 84.94 103 THR A CA 1
ATOM 740 C C . THR A 1 103 ? -1.832 8.203 1.613 1.00 84.94 103 THR A C 1
ATOM 742 O O . THR A 1 103 ? -1.617 8.025 2.814 1.00 84.94 103 THR A O 1
ATOM 745 N N . PRO A 1 104 ? -2.227 9.415 1.164 1.00 82.44 104 PRO A N 1
ATOM 746 C CA . PRO A 1 104 ? -2.453 10.535 2.083 1.00 82.44 104 PRO A CA 1
ATOM 747 C C . PRO A 1 104 ? -3.566 10.245 3.102 1.00 82.44 104 PRO A C 1
ATOM 749 O O . PRO A 1 104 ? -3.426 10.593 4.277 1.00 82.44 104 PRO A O 1
ATOM 752 N N . PHE A 1 105 ? -4.633 9.544 2.700 1.00 87.38 105 PHE A N 1
ATOM 753 C CA . PHE A 1 105 ? -5.678 9.106 3.630 1.00 87.38 105 PHE A CA 1
ATOM 754 C C . PHE A 1 105 ? -5.174 8.029 4.599 1.00 87.38 105 PHE A C 1
ATOM 756 O O . PHE A 1 105 ? -5.558 8.052 5.768 1.00 87.38 105 PHE A O 1
ATOM 763 N N . ALA A 1 106 ? -4.272 7.145 4.157 1.00 89.94 106 ALA A N 1
ATOM 764 C CA . ALA A 1 106 ? -3.617 6.153 5.012 1.00 89.94 106 ALA A CA 1
ATOM 765 C C . ALA A 1 106 ? -2.835 6.829 6.143 1.00 89.94 106 ALA A C 1
ATOM 767 O O . ALA A 1 106 ? -3.030 6.513 7.315 1.00 89.94 106 ALA A O 1
ATOM 768 N N . VAL A 1 107 ? -1.979 7.797 5.792 1.00 91.38 107 VAL A N 1
ATOM 769 C CA . VAL A 1 107 ? -1.151 8.542 6.753 1.00 91.38 107 VAL A CA 1
ATOM 770 C C . VAL A 1 107 ? -2.035 9.307 7.735 1.00 91.38 107 VAL A C 1
ATOM 772 O O . VAL A 1 107 ? -1.808 9.244 8.943 1.00 91.38 107 VAL A O 1
ATOM 775 N N . LYS A 1 108 ? -3.093 9.961 7.238 1.00 90.38 108 LYS A N 1
ATOM 776 C CA . LYS A 1 108 ? -4.074 10.647 8.087 1.00 90.38 108 LYS A CA 1
ATOM 777 C C . LYS A 1 108 ? -4.759 9.680 9.058 1.00 90.38 108 LYS A C 1
ATOM 779 O O . LYS A 1 108 ? -4.854 9.980 10.242 1.00 90.38 108 LYS A O 1
ATOM 784 N N . ALA A 1 109 ? -5.188 8.510 8.589 1.00 91.88 109 ALA A N 1
ATOM 785 C CA . ALA A 1 109 ? -5.820 7.498 9.431 1.00 91.88 109 ALA A CA 1
ATOM 786 C C . ALA A 1 109 ? -4.860 6.927 10.489 1.00 91.88 109 ALA A C 1
ATOM 788 O O . ALA A 1 109 ? -5.250 6.772 11.644 1.00 91.88 109 ALA A O 1
ATOM 789 N N . ILE A 1 110 ? -3.598 6.667 10.129 1.00 94.19 110 ILE A N 1
ATOM 790 C CA . ILE A 1 110 ? -2.562 6.206 11.069 1.00 94.19 110 ILE A CA 1
ATOM 791 C C . ILE A 1 110 ? -2.323 7.245 12.170 1.00 94.19 110 ILE A C 1
ATOM 793 O O . ILE A 1 110 ? -2.256 6.864 13.341 1.00 94.19 110 ILE A O 1
ATOM 797 N N . ALA A 1 111 ? -2.255 8.532 11.816 1.00 93.44 111 ALA A N 1
ATOM 798 C CA . ALA A 1 111 ? -2.097 9.620 12.779 1.00 93.44 111 ALA A CA 1
ATOM 799 C C . ALA A 1 111 ? -3.297 9.729 13.738 1.00 93.44 111 ALA A C 1
ATOM 801 O O . ALA A 1 111 ? -3.111 9.927 14.937 1.00 93.44 111 ALA A O 1
ATOM 802 N N . GLU A 1 112 ? -4.530 9.550 13.249 1.00 93.44 112 GLU A N 1
ATOM 803 C CA . GLU A 1 112 ? -5.714 9.505 14.121 1.00 93.44 112 GLU A CA 1
ATOM 804 C C . GLU A 1 112 ? -5.702 8.273 15.043 1.00 93.44 112 GLU A C 1
ATOM 806 O O . GLU A 1 112 ? -5.940 8.397 16.244 1.00 93.44 112 GLU A O 1
ATOM 811 N N . PHE A 1 113 ? -5.317 7.097 14.533 1.00 93.56 113 PHE A N 1
ATOM 812 C CA . PHE A 1 113 ? -5.133 5.915 15.380 1.00 93.56 113 PHE A CA 1
ATOM 813 C C . PHE A 1 113 ? -4.035 6.105 16.434 1.00 93.56 113 PHE A C 1
ATOM 815 O O . PHE A 1 113 ? -4.129 5.525 17.515 1.00 93.56 113 PHE A O 1
ATOM 822 N N . GLU A 1 114 ? -3.002 6.902 16.151 1.00 93.00 114 GLU A N 1
ATOM 823 C CA . GLU A 1 114 ? -1.935 7.209 17.110 1.00 93.00 114 GLU A CA 1
ATOM 824 C C . GLU A 1 114 ? -2.444 8.050 18.279 1.00 93.00 114 GLU A C 1
ATOM 826 O O . GLU A 1 114 ? -2.162 7.726 19.432 1.00 93.00 114 GLU A O 1
ATOM 831 N N . LYS A 1 115 ? -3.275 9.061 17.996 1.00 91.62 115 LYS A N 1
ATOM 832 C CA . LYS A 1 115 ? -3.927 9.889 19.024 1.00 91.62 115 LYS A CA 1
ATOM 833 C C . LYS A 1 115 ? -4.814 9.064 19.960 1.00 91.62 115 LYS A C 1
ATOM 835 O O . LYS A 1 115 ? -4.907 9.367 21.145 1.00 91.62 115 LYS A O 1
ATOM 840 N N . GLU A 1 116 ? -5.437 8.005 19.447 1.00 89.38 116 GLU A N 1
ATOM 841 C CA . GLU A 1 116 ? -6.230 7.050 20.235 1.00 89.38 116 GLU A CA 1
ATOM 842 C C . GLU A 1 116 ? -5.393 5.997 20.980 1.00 89.38 116 GLU A C 1
ATOM 844 O O . GLU A 1 116 ? -5.942 5.218 21.761 1.00 89.38 116 GLU A O 1
ATOM 849 N N . GLY A 1 117 ? -4.088 5.897 20.709 1.00 89.25 117 GLY A N 1
ATOM 850 C CA . GLY A 1 117 ? -3.272 4.767 21.159 1.00 89.25 117 GLY A CA 1
ATOM 851 C C . GLY A 1 117 ? -3.690 3.425 20.532 1.00 89.25 117 GLY A C 1
ATOM 852 O O . GLY A 1 117 ? -3.385 2.356 21.071 1.00 89.25 117 GLY A O 1
ATOM 853 N N . ASN A 1 118 ? -4.388 3.448 19.392 1.00 89.81 118 ASN A N 1
ATOM 854 C CA . ASN A 1 118 ? -4.894 2.270 18.692 1.00 89.81 118 ASN A CA 1
ATOM 855 C C . ASN A 1 118 ? -3.830 1.651 17.765 1.00 89.81 118 ASN A C 1
ATOM 857 O O . ASN A 1 118 ? -3.934 1.661 16.536 1.00 89.81 118 ASN A O 1
ATOM 861 N N . ALA A 1 119 ? -2.816 1.028 18.367 1.00 89.50 119 ALA A N 1
ATOM 8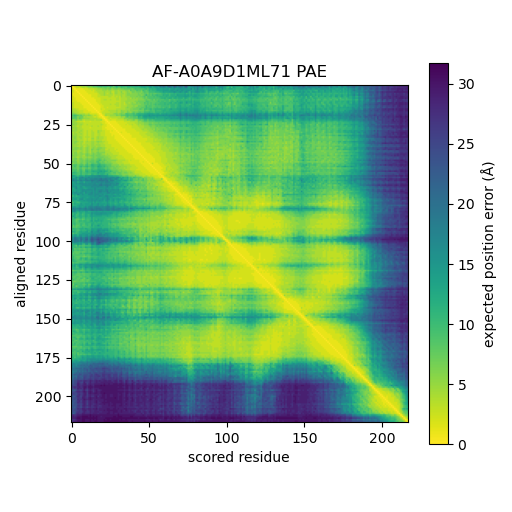62 C CA . ALA A 1 119 ? -1.764 0.323 17.628 1.00 89.50 119 ALA A CA 1
ATOM 863 C C . ALA A 1 119 ? -2.289 -0.859 16.782 1.00 89.50 119 ALA A C 1
ATOM 865 O O . ALA A 1 119 ? -1.636 -1.279 15.828 1.00 89.50 119 ALA A O 1
ATOM 866 N N . TYR A 1 120 ? -3.454 -1.422 17.125 1.00 91.25 120 TYR A N 1
ATOM 867 C CA . TYR A 1 120 ? -4.091 -2.484 16.342 1.00 91.25 120 TYR A CA 1
ATOM 868 C C . TYR A 1 120 ? -4.607 -1.948 15.000 1.00 91.25 120 TYR A C 1
ATOM 870 O O . TYR A 1 120 ? -4.308 -2.531 13.958 1.00 91.25 120 TYR A O 1
ATOM 878 N N . GLY A 1 121 ? -5.323 -0.818 15.026 1.00 91.12 121 GLY A N 1
ATOM 879 C CA . GLY A 1 121 ? -5.839 -0.138 13.839 1.00 91.12 121 GLY A CA 1
ATOM 880 C C . GLY A 1 121 ? -4.727 0.262 12.872 1.00 91.12 121 GLY A C 1
ATOM 881 O O . GLY A 1 121 ? -4.824 -0.039 11.684 1.00 91.12 121 GLY A O 1
ATOM 882 N N . GLN A 1 122 ? -3.624 0.819 13.389 1.00 92.38 122 GLN A N 1
ATOM 883 C CA . GLN A 1 122 ? -2.442 1.171 12.587 1.00 92.38 122 GLN A CA 1
ATOM 884 C C . GLN A 1 122 ? -1.865 -0.033 11.832 1.00 92.38 122 GLN A C 1
ATOM 886 O O . GLN A 1 122 ? -1.686 0.020 10.616 1.00 92.38 122 GLN A O 1
ATOM 891 N N . LYS A 1 123 ? -1.599 -1.139 12.543 1.00 92.50 123 LYS A N 1
ATOM 892 C CA . LYS A 1 123 ? -1.017 -2.351 11.945 1.00 92.50 123 LYS A CA 1
ATOM 893 C C . LYS A 1 123 ? -1.954 -3.002 10.936 1.00 92.50 123 LYS A C 1
ATOM 895 O O . LYS A 1 123 ? -1.498 -3.443 9.886 1.00 92.50 123 LYS A O 1
ATOM 900 N N . MET A 1 124 ? -3.246 -3.063 11.256 1.00 91.88 124 MET A N 1
ATOM 901 C CA . MET A 1 124 ? -4.247 -3.633 10.361 1.00 91.88 124 MET A CA 1
ATOM 902 C C . MET A 1 124 ? -4.356 -2.806 9.076 1.00 91.88 124 MET A C 1
ATOM 904 O O . MET A 1 124 ? -4.359 -3.375 7.990 1.00 91.88 124 MET A O 1
ATOM 908 N N . LEU A 1 125 ? -4.391 -1.472 9.179 1.00 91.88 125 LEU A N 1
ATOM 909 C CA . LEU A 1 125 ? -4.475 -0.594 8.011 1.00 91.88 125 LEU A CA 1
ATOM 910 C C . LEU A 1 125 ? -3.231 -0.715 7.128 1.00 91.88 125 LEU A C 1
ATOM 912 O O . LEU A 1 125 ? -3.358 -0.845 5.911 1.00 91.88 125 LEU A O 1
ATOM 916 N N . PHE A 1 126 ? -2.047 -0.739 7.744 1.00 91.00 126 PHE A N 1
ATOM 917 C CA . PHE A 1 126 ? -0.785 -0.968 7.045 1.00 91.00 126 PHE A CA 1
ATOM 918 C C . PHE A 1 126 ? -0.800 -2.294 6.276 1.00 91.00 126 PHE A C 1
ATOM 920 O O . PHE A 1 126 ? -0.495 -2.327 5.089 1.00 91.00 126 PHE A O 1
ATOM 927 N N . LEU A 1 127 ? -1.234 -3.377 6.924 1.00 91.75 127 LEU A N 1
ATOM 928 C CA . LEU A 1 127 ? -1.314 -4.701 6.314 1.00 91.75 127 LEU A CA 1
ATOM 929 C C . LEU A 1 127 ? -2.307 -4.756 5.144 1.00 91.75 127 LEU A C 1
ATOM 931 O O . LEU A 1 127 ? -1.997 -5.367 4.124 1.00 91.75 127 LEU A O 1
ATOM 935 N N . ILE A 1 128 ? -3.463 -4.098 5.256 1.00 90.25 128 ILE A N 1
ATOM 936 C CA . ILE A 1 128 ? -4.439 -4.024 4.157 1.00 90.25 128 ILE A CA 1
ATOM 937 C C . ILE A 1 128 ? -3.857 -3.260 2.960 1.00 90.25 128 ILE A C 1
ATOM 939 O O . ILE A 1 128 ? -3.972 -3.731 1.831 1.00 90.25 128 ILE A O 1
ATOM 943 N N . ASN A 1 129 ? -3.176 -2.135 3.204 1.00 89.56 129 ASN A N 1
ATOM 944 C CA . ASN A 1 129 ? -2.515 -1.362 2.145 1.00 89.56 129 ASN A CA 1
ATOM 945 C C . ASN A 1 129 ? -1.374 -2.170 1.489 1.00 89.56 129 ASN A C 1
ATOM 947 O O . ASN A 1 129 ? -1.204 -2.115 0.276 1.00 89.56 129 ASN A O 1
ATOM 951 N N . CYS A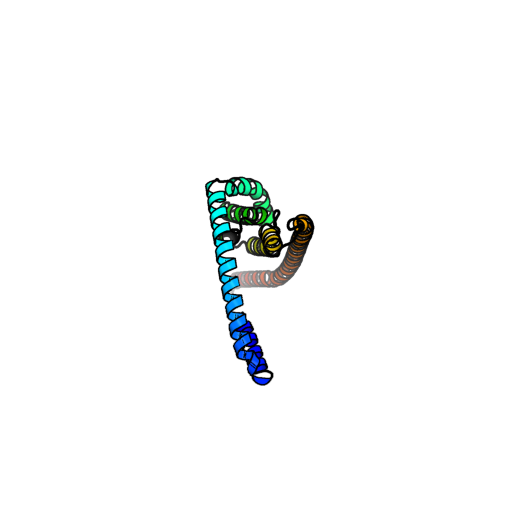 1 130 ? -0.631 -2.981 2.254 1.00 86.25 130 CYS A N 1
ATOM 952 C CA . CYS A 1 130 ? 0.394 -3.877 1.705 1.00 86.25 130 CYS A CA 1
ATOM 953 C C . CYS A 1 130 ? -0.177 -5.045 0.888 1.00 86.25 130 CYS A C 1
ATOM 955 O O . CYS A 1 130 ? 0.489 -5.514 -0.031 1.00 86.25 130 CYS A O 1
ATOM 957 N N . ALA A 1 131 ? -1.383 -5.525 1.207 1.00 87.12 131 ALA A N 1
ATOM 958 C CA . ALA A 1 131 ? -2.045 -6.572 0.430 1.00 87.12 131 ALA A CA 1
ATOM 959 C C . ALA A 1 131 ? -2.510 -6.078 -0.954 1.00 87.12 131 ALA A C 1
ATOM 961 O O . ALA A 1 131 ? -2.748 -6.899 -1.839 1.00 87.12 131 ALA A O 1
ATOM 962 N N . GLY A 1 132 ? -2.630 -4.756 -1.144 1.00 81.62 132 GLY A N 1
ATOM 963 C CA . GLY A 1 132 ? -2.869 -4.138 -2.451 1.00 81.62 132 GLY A CA 1
ATOM 964 C C . GLY A 1 132 ? -4.180 -4.566 -3.113 1.00 81.62 132 GLY A C 1
ATOM 965 O O . GLY A 1 132 ? -4.237 -4.690 -4.335 1.00 81.62 132 GLY A O 1
ATOM 966 N N . PHE A 1 133 ? -5.222 -4.849 -2.324 1.00 85.25 133 PHE A N 1
ATOM 967 C CA . PHE A 1 133 ? -6.514 -5.273 -2.861 1.00 85.25 133 PHE A CA 1
ATOM 968 C C . PHE A 1 133 ? -7.233 -4.116 -3.555 1.00 85.25 133 PHE A C 1
ATOM 970 O O . PHE A 1 133 ? -7.564 -3.110 -2.928 1.00 85.25 133 PHE A O 1
ATOM 977 N N . GLN A 1 134 ? -7.511 -4.292 -4.843 1.00 84.81 134 GLN A N 1
ATOM 978 C CA . GLN A 1 134 ? -8.097 -3.275 -5.706 1.00 84.81 134 GLN A CA 1
ATOM 979 C C . GLN A 1 134 ? -9.097 -3.939 -6.652 1.00 84.81 134 GLN A C 1
ATOM 981 O O . GLN A 1 134 ? -8.782 -4.951 -7.275 1.00 84.81 134 GLN A O 1
ATOM 986 N N . ILE A 1 135 ? -10.312 -3.386 -6.754 1.00 83.56 135 ILE A N 1
ATOM 987 C CA . ILE A 1 135 ? -11.361 -3.979 -7.600 1.00 83.56 135 ILE A CA 1
ATOM 988 C C . ILE A 1 135 ? -11.022 -3.751 -9.068 1.00 83.56 135 ILE A C 1
ATOM 990 O O . ILE A 1 135 ? -11.183 -4.652 -9.882 1.00 83.56 135 ILE A O 1
ATOM 994 N N . ILE A 1 136 ? -10.539 -2.554 -9.403 1.00 81.56 136 ILE A N 1
ATOM 995 C CA . ILE A 1 136 ? -10.193 -2.169 -10.770 1.00 81.56 136 ILE A CA 1
ATOM 996 C C . ILE A 1 136 ? -8.678 -1.948 -10.841 1.00 81.56 136 ILE A C 1
ATOM 998 O O . ILE A 1 136 ? -8.221 -0.868 -10.467 1.00 81.56 136 ILE A O 1
ATOM 1002 N N . PRO A 1 137 ? -7.881 -2.922 -11.328 1.00 78.88 137 PRO A N 1
ATOM 1003 C CA . PRO A 1 137 ? -6.428 -2.799 -11.459 1.00 78.88 137 PRO A CA 1
ATOM 1004 C C . PRO A 1 137 ? -6.050 -1.931 -12.675 1.00 78.88 137 PRO A C 1
ATOM 1006 O O . PRO A 1 137 ? -5.333 -2.363 -13.582 1.00 78.88 137 PRO A O 1
ATOM 1009 N N . SER A 1 138 ? -6.560 -0.698 -12.711 1.00 77.50 138 SER A N 1
ATOM 1010 C CA . SER A 1 138 ? -6.455 0.249 -13.827 1.00 77.50 138 SER A CA 1
ATOM 1011 C C . SER A 1 138 ? -5.005 0.507 -14.238 1.00 77.50 138 SER A C 1
ATOM 1013 O O . SER A 1 138 ? -4.699 0.485 -15.427 1.00 77.50 138 SER A O 1
ATOM 1015 N N . THR A 1 139 ? -4.094 0.661 -13.274 1.00 78.7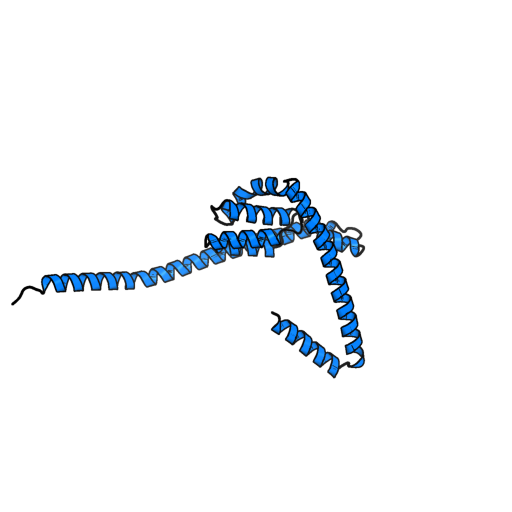5 139 THR A N 1
ATOM 1016 C CA . THR A 1 139 ? -2.662 0.881 -13.528 1.00 78.75 139 THR A CA 1
ATOM 1017 C C . THR A 1 139 ? -2.022 -0.286 -14.277 1.00 78.75 139 THR A C 1
ATOM 1019 O O . THR A 1 139 ? -1.278 -0.078 -15.233 1.00 78.75 139 THR A O 1
ATOM 1022 N N . VAL A 1 140 ? -2.326 -1.526 -13.884 1.00 82.19 140 VAL A N 1
ATOM 1023 C CA . VAL A 1 140 ? -1.747 -2.717 -14.523 1.00 82.19 140 VAL A CA 1
ATOM 1024 C C . VAL A 1 140 ? -2.347 -2.929 -15.913 1.00 82.19 140 VAL A C 1
ATOM 1026 O O . VAL A 1 140 ? -1.624 -3.280 -16.844 1.00 82.19 140 VAL A O 1
ATOM 1029 N N . ILE A 1 141 ? -3.645 -2.663 -16.079 1.00 83.62 141 ILE A N 1
ATOM 1030 C CA . ILE A 1 141 ? -4.312 -2.692 -17.388 1.00 83.62 141 ILE A CA 1
ATOM 1031 C C . ILE A 1 141 ? -3.696 -1.638 -18.320 1.00 83.62 141 ILE A C 1
ATOM 1033 O O . ILE A 1 141 ? -3.359 -1.957 -19.458 1.00 83.62 141 ILE A O 1
ATOM 1037 N N . ALA A 1 142 ? -3.484 -0.411 -17.834 1.00 78.88 142 ALA A N 1
ATOM 1038 C CA . ALA A 1 142 ? -2.868 0.668 -18.604 1.00 78.88 142 ALA A CA 1
ATOM 1039 C C . ALA A 1 142 ? -1.432 0.325 -19.026 1.00 78.88 142 ALA A C 1
ATOM 1041 O O . ALA A 1 142 ? -1.081 0.510 -20.189 1.00 78.88 142 ALA A O 1
ATOM 1042 N N . LEU A 1 143 ? -0.630 -0.248 -18.119 1.00 81.44 143 LEU A N 1
ATOM 1043 C CA . LEU A 1 143 ? 0.707 -0.745 -18.450 1.00 81.44 143 LEU A CA 1
ATOM 1044 C C . LEU A 1 143 ? 0.641 -1.839 -19.522 1.00 81.44 143 LEU A C 1
ATOM 1046 O O . LEU A 1 143 ? 1.346 -1.776 -20.523 1.00 81.44 143 LEU A O 1
ATOM 1050 N N . ARG A 1 144 ? -0.241 -2.831 -19.375 1.00 85.81 144 ARG A N 1
ATOM 1051 C CA . ARG A 1 144 ? -0.397 -3.880 -20.396 1.00 85.81 144 ARG A CA 1
ATOM 1052 C C . ARG A 1 144 ? -0.779 -3.302 -21.757 1.00 85.81 144 ARG A C 1
ATOM 1054 O O . ARG A 1 144 ? -0.222 -3.732 -22.765 1.00 85.81 144 ARG A O 1
ATOM 1061 N N . ALA A 1 145 ? -1.683 -2.326 -21.787 1.00 83.00 145 ALA A N 1
ATOM 1062 C CA . ALA A 1 145 ? -2.061 -1.637 -23.014 1.00 83.00 145 ALA A CA 1
ATOM 1063 C C . ALA A 1 145 ? -0.870 -0.882 -23.633 1.00 83.00 145 ALA A C 1
ATOM 1065 O O . ALA A 1 145 ? -0.639 -1.005 -24.834 1.00 83.00 145 ALA A O 1
ATOM 1066 N N . SER A 1 146 ? -0.059 -0.178 -22.830 1.00 76.06 146 SER A N 1
ATOM 1067 C CA . SER A 1 146 ? 1.106 0.566 -23.334 1.00 76.06 146 SER A CA 1
ATOM 1068 C C . SER A 1 146 ? 2.211 -0.331 -23.901 1.00 76.06 146 SER A C 1
ATOM 1070 O O . SER A 1 146 ? 2.951 0.101 -24.778 1.00 76.06 146 SER A O 1
ATOM 1072 N N . TYR A 1 147 ? 2.313 -1.578 -23.433 1.00 83.00 147 TYR A N 1
ATOM 1073 C CA . TYR A 1 147 ? 3.242 -2.585 -23.965 1.00 83.00 147 TYR A CA 1
ATOM 1074 C C . TYR A 1 147 ? 2.643 -3.432 -25.108 1.00 83.00 147 TYR A C 1
ATOM 1076 O O . TYR A 1 147 ? 3.220 -4.449 -25.483 1.00 83.00 147 TYR A O 1
ATOM 1084 N N . GLY A 1 148 ? 1.496 -3.034 -25.676 1.00 84.56 148 GLY A N 1
ATOM 1085 C CA . GLY A 1 148 ? 0.914 -3.676 -26.862 1.00 84.56 148 GLY A CA 1
ATOM 1086 C C . GLY A 1 148 ? 0.147 -4.973 -26.588 1.00 84.56 148 GLY A C 1
ATOM 1087 O O . GLY A 1 148 ? -0.019 -5.794 -27.488 1.00 84.56 148 GLY A O 1
ATOM 1088 N N . SER A 1 149 ? -0.322 -5.196 -25.356 1.00 87.56 149 SER A N 1
ATOM 1089 C CA . SER A 1 149 ? -1.115 -6.385 -25.025 1.00 87.56 149 SER A CA 1
ATOM 1090 C C . SER A 1 149 ? -2.461 -6.379 -25.762 1.00 87.56 149 SER A C 1
ATOM 1092 O O . SER A 1 149 ? -3.281 -5.490 -25.541 1.00 87.56 149 SER A O 1
ATOM 1094 N N . ALA A 1 150 ? -2.714 -7.414 -26.575 1.00 84.25 150 ALA A N 1
ATOM 1095 C CA . ALA A 1 150 ? -3.971 -7.587 -27.315 1.00 84.25 150 ALA A CA 1
ATOM 1096 C C . ALA A 1 150 ? -5.205 -7.681 -26.398 1.00 84.25 150 ALA A C 1
ATOM 1098 O O . ALA A 1 150 ? -6.288 -7.234 -26.762 1.00 84.25 150 ALA A O 1
ATOM 1099 N N . ALA A 1 151 ? -5.027 -8.223 -25.190 1.00 87.75 151 ALA A N 1
ATOM 1100 C CA . ALA A 1 151 ? -6.064 -8.333 -24.173 1.00 87.75 151 ALA A CA 1
ATOM 1101 C C . ALA A 1 151 ? -5.552 -7.772 -22.836 1.00 87.75 151 ALA A C 1
ATOM 1103 O O . ALA A 1 151 ? -5.143 -8.495 -21.924 1.00 87.75 151 ALA A O 1
ATOM 1104 N N . ALA A 1 152 ? -5.510 -6.443 -22.724 1.00 83.38 152 ALA A N 1
ATOM 1105 C CA . ALA A 1 152 ? -4.992 -5.761 -21.537 1.00 83.38 152 ALA A CA 1
ATOM 1106 C C . ALA A 1 152 ? -5.840 -6.008 -20.270 1.00 83.38 152 ALA A C 1
ATOM 1108 O O . ALA A 1 152 ? -5.299 -6.007 -19.164 1.00 83.38 152 ALA A O 1
ATOM 1109 N N . ALA A 1 153 ? -7.146 -6.260 -20.428 1.00 87.19 153 ALA A N 1
ATOM 1110 C CA . ALA A 1 153 ? -8.100 -6.436 -19.330 1.00 87.19 153 ALA A CA 1
ATOM 1111 C C . ALA A 1 153 ?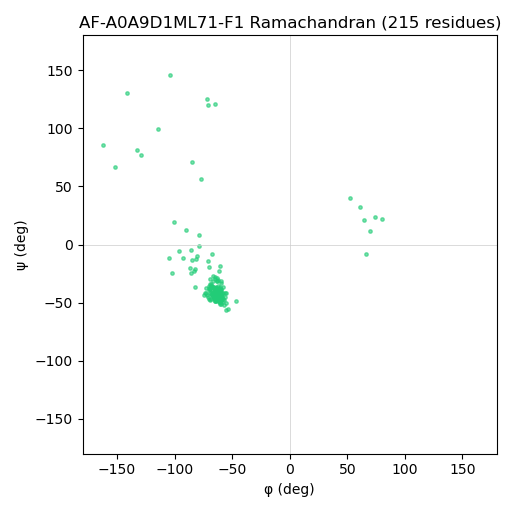 -8.164 -7.864 -18.753 1.00 87.19 153 ALA A C 1
ATOM 1113 O O . ALA A 1 153 ? -8.673 -8.035 -17.648 1.00 87.19 153 ALA A O 1
ATOM 1114 N N . ASP A 1 154 ? -7.593 -8.875 -19.418 1.00 90.00 154 ASP A N 1
ATOM 1115 C CA . ASP A 1 154 ? -7.643 -10.279 -18.961 1.00 90.00 154 ASP A CA 1
ATOM 1116 C C . ASP A 1 154 ? -6.988 -10.501 -17.588 1.00 90.00 154 ASP A C 1
ATOM 1118 O O . ASP A 1 154 ? -7.247 -11.494 -16.910 1.00 90.00 154 ASP A O 1
ATOM 1122 N N . ILE A 1 155 ? -6.150 -9.559 -17.140 1.00 87.25 155 ILE A N 1
ATOM 1123 C CA . ILE A 1 155 ? -5.542 -9.588 -15.805 1.00 87.25 155 ILE A CA 1
ATOM 1124 C C . ILE A 1 155 ? -6.534 -9.303 -14.674 1.00 87.25 155 ILE A C 1
ATOM 1126 O O . ILE A 1 155 ? -6.216 -9.566 -13.517 1.00 87.25 155 ILE A O 1
ATOM 1130 N N . PHE A 1 156 ? -7.725 -8.791 -14.989 1.00 88.75 156 PHE A N 1
ATOM 1131 C CA . PHE A 1 156 ? -8.727 -8.392 -14.008 1.00 88.75 156 PHE A CA 1
ATOM 1132 C C . PHE A 1 156 ? -9.080 -9.533 -13.046 1.00 88.75 156 PHE A C 1
ATOM 1134 O O . PHE A 1 156 ? -8.907 -9.404 -11.833 1.00 88.75 156 PHE A O 1
ATOM 1141 N N . LEU A 1 157 ? -9.517 -10.677 -13.583 1.00 89.44 157 LEU A N 1
ATOM 1142 C CA . LEU A 1 157 ? -9.987 -11.794 -12.766 1.00 89.44 157 LEU A CA 1
ATOM 1143 C C . LEU A 1 157 ? -8.847 -12.461 -11.966 1.00 89.44 157 LEU A C 1
ATOM 1145 O O . LEU A 1 157 ? -9.005 -12.624 -10.753 1.00 89.44 157 LEU A O 1
ATOM 1149 N N . PRO A 1 158 ? -7.675 -12.776 -12.561 1.00 89.81 158 PRO A N 1
ATOM 1150 C CA . PRO A 1 158 ? -6.533 -13.285 -11.800 1.00 89.81 158 PRO A CA 1
ATOM 1151 C C . PRO A 1 158 ? -6.045 -12.318 -10.713 1.00 89.81 158 PRO A C 1
ATOM 1153 O O . PRO A 1 158 ? -5.698 -12.755 -9.615 1.00 89.81 158 PRO A O 1
ATOM 1156 N N . SER A 1 159 ? -6.037 -11.008 -10.988 1.00 88.38 159 SER A N 1
ATOM 1157 C CA . SER A 1 159 ? -5.616 -9.986 -10.024 1.00 88.38 159 SER A CA 1
ATOM 1158 C C . SER A 1 159 ? -6.562 -9.918 -8.827 1.00 88.38 159 SER A C 1
ATOM 1160 O O . SER A 1 159 ? -6.092 -9.893 -7.687 1.00 88.38 159 SER A O 1
ATOM 1162 N N . LEU A 1 160 ? -7.876 -9.974 -9.060 1.00 89.44 160 LEU A N 1
ATOM 1163 C CA . LEU A 1 160 ? -8.875 -9.959 -7.994 1.00 89.44 160 LEU A CA 1
ATOM 1164 C C . LEU A 1 160 ? -8.765 -11.197 -7.092 1.00 89.44 160 LEU A C 1
ATOM 1166 O O . LEU A 1 160 ? -8.803 -11.077 -5.868 1.00 89.44 160 LEU A O 1
ATOM 1170 N N . ILE A 1 161 ? -8.572 -12.380 -7.685 1.00 91.75 161 ILE A N 1
ATOM 1171 C CA . ILE A 1 161 ? -8.400 -13.633 -6.935 1.00 91.75 161 ILE A CA 1
ATOM 1172 C C . ILE A 1 161 ? -7.108 -13.592 -6.114 1.00 91.75 161 ILE A C 1
ATOM 1174 O O . ILE A 1 161 ? -7.129 -13.882 -4.919 1.00 91.75 161 ILE A O 1
ATOM 1178 N N . CYS A 1 162 ? -5.989 -13.206 -6.731 1.00 91.94 162 CYS A N 1
ATOM 1179 C CA . CYS A 1 162 ? -4.682 -13.185 -6.076 1.00 91.94 162 CYS A CA 1
ATOM 1180 C C . CYS A 1 162 ? -4.624 -12.163 -4.930 1.00 91.94 162 CYS A C 1
ATOM 1182 O O . CYS A 1 162 ? -4.234 -12.497 -3.807 1.00 91.94 162 CYS A O 1
ATOM 1184 N N . SER A 1 163 ? -5.061 -10.928 -5.183 1.00 89.88 163 SER A N 1
ATOM 1185 C CA . SER A 1 163 ? -5.075 -9.873 -4.165 1.00 89.88 163 SER A CA 1
ATOM 1186 C C . SER A 1 163 ? -6.100 -10.157 -3.065 1.00 89.88 163 SER A C 1
ATOM 1188 O O . SER A 1 163 ? -5.810 -9.943 -1.889 1.00 89.88 163 SER A O 1
ATOM 1190 N N . GLY A 1 164 ? -7.261 -10.725 -3.409 1.00 91.19 164 GLY A N 1
ATOM 1191 C CA . GLY A 1 164 ? -8.272 -11.145 -2.439 1.00 91.19 164 GLY A CA 1
ATOM 1192 C C . GLY A 1 164 ? -7.775 -12.272 -1.533 1.00 91.19 164 GLY A C 1
ATOM 1193 O O . GLY A 1 164 ? -7.921 -12.193 -0.312 1.00 91.19 164 GLY A O 1
ATOM 1194 N N . ALA A 1 165 ? -7.124 -13.289 -2.107 1.00 92.81 165 ALA A N 1
ATOM 1195 C CA . ALA A 1 165 ? -6.507 -14.375 -1.348 1.00 92.81 165 ALA A CA 1
ATOM 1196 C C . ALA A 1 165 ? -5.376 -13.864 -0.444 1.00 92.81 165 ALA A C 1
ATOM 1198 O O . ALA A 1 165 ? -5.298 -14.256 0.722 1.00 92.81 165 ALA A O 1
ATOM 1199 N N . THR A 1 166 ? -4.548 -12.945 -0.952 1.00 93.50 166 THR A N 1
ATOM 1200 C CA . THR A 1 166 ? -3.480 -12.296 -0.179 1.00 93.50 166 THR A CA 1
ATOM 1201 C C . THR A 1 166 ? -4.064 -11.531 1.003 1.00 93.50 166 THR A C 1
ATOM 1203 O O . THR A 1 166 ? -3.676 -11.788 2.139 1.00 93.50 166 THR A O 1
ATOM 1206 N N . LEU A 1 167 ? -5.060 -10.672 0.771 1.00 92.38 167 LEU A N 1
ATOM 1207 C CA . LEU A 1 167 ? -5.734 -9.911 1.821 1.00 92.38 167 LEU A CA 1
ATOM 1208 C C . LEU A 1 167 ? -6.349 -10.830 2.886 1.00 92.38 167 LEU A C 1
ATOM 1210 O O . LEU A 1 167 ? -6.150 -10.611 4.083 1.00 92.38 167 LEU A O 1
ATOM 1214 N N . ALA A 1 168 ? -7.065 -11.876 2.463 1.00 92.31 168 ALA A N 1
ATOM 1215 C CA . ALA A 1 168 ? -7.681 -12.835 3.372 1.00 92.31 168 ALA A CA 1
ATOM 1216 C C . ALA A 1 168 ? -6.631 -13.545 4.239 1.00 92.31 168 ALA A C 1
ATOM 1218 O O . ALA A 1 168 ? -6.760 -13.576 5.467 1.00 92.31 168 ALA A O 1
ATOM 1219 N N . LEU A 1 169 ? -5.564 -14.060 3.622 1.00 93.75 169 LEU A N 1
ATOM 1220 C CA . LEU A 1 169 ? -4.480 -14.733 4.331 1.00 93.75 169 LEU A CA 1
ATOM 1221 C C . LEU A 1 169 ? -3.768 -13.783 5.301 1.00 93.75 169 LEU A C 1
ATOM 1223 O O . LEU A 1 169 ? -3.541 -14.145 6.457 1.00 93.75 169 LEU A O 1
ATOM 1227 N N . SER A 1 170 ? -3.464 -12.557 4.871 1.00 91.88 170 SER A N 1
ATOM 1228 C CA . SER A 1 170 ? -2.816 -11.550 5.711 1.00 91.88 170 SER A CA 1
ATOM 1229 C C . SER A 1 170 ? -3.667 -11.203 6.937 1.00 91.88 170 SER A C 1
ATOM 1231 O O . SER A 1 170 ? -3.140 -11.168 8.050 1.00 91.88 170 SER A O 1
ATOM 1233 N N . ILE A 1 171 ? -4.983 -11.013 6.775 1.00 90.38 171 ILE A N 1
ATOM 1234 C CA . ILE A 1 171 ? -5.894 -10.744 7.899 1.00 90.38 171 ILE A CA 1
ATOM 1235 C C . ILE A 1 171 ? -5.938 -11.940 8.858 1.00 90.38 171 ILE A C 1
ATOM 1237 O O . ILE A 1 171 ? -5.842 -11.755 10.073 1.00 90.38 171 ILE A O 1
ATOM 1241 N N . VAL A 1 172 ? -6.045 -13.168 8.339 1.00 91.88 172 VAL A N 1
ATOM 1242 C CA . VAL A 1 172 ? -6.068 -14.387 9.165 1.00 91.88 172 VAL A CA 1
ATOM 1243 C C . VAL A 1 172 ? -4.781 -14.517 9.980 1.00 91.88 172 VAL A C 1
ATOM 1245 O O . VAL A 1 172 ? -4.842 -14.684 11.201 1.00 91.88 172 VAL A O 1
ATOM 1248 N N . LEU A 1 173 ? -3.617 -14.379 9.343 1.00 91.00 173 LEU A N 1
ATOM 1249 C CA . LEU A 1 173 ? -2.317 -14.451 10.016 1.00 91.00 173 LEU A CA 1
ATOM 1250 C C . LEU A 1 173 ? -2.147 -13.346 11.062 1.00 91.00 173 LEU A C 1
ATOM 1252 O O . LEU A 1 173 ? -1.647 -13.602 12.163 1.00 91.00 173 LEU A O 1
ATOM 1256 N N . PHE A 1 174 ? -2.609 -12.132 10.764 1.00 90.88 174 PHE A N 1
ATOM 1257 C CA . PHE A 1 174 ? -2.570 -11.022 11.709 1.00 90.88 174 PHE A CA 1
ATOM 1258 C C . PHE A 1 174 ? -3.429 -11.296 12.949 1.00 90.88 174 PHE A C 1
ATOM 1260 O O . PHE A 1 174 ? -2.962 -11.138 14.080 1.00 90.88 174 PHE A O 1
ATOM 1267 N N . LEU A 1 175 ? -4.660 -11.783 12.760 1.00 88.31 175 LEU A N 1
ATOM 1268 C CA . LEU A 1 175 ? -5.554 -12.137 13.863 1.00 88.31 175 LEU A CA 1
ATOM 1269 C C . LEU A 1 175 ? -5.003 -13.294 14.709 1.00 88.31 175 LEU A C 1
ATOM 1271 O O . LEU A 1 175 ? -5.111 -13.252 15.937 1.00 88.31 175 LEU A O 1
ATOM 1275 N N . LEU A 1 176 ? -4.385 -14.301 14.083 1.00 88.88 176 LEU A N 1
ATOM 1276 C CA . LEU A 1 176 ? -3.711 -15.395 14.789 1.00 88.88 176 LEU A CA 1
ATOM 1277 C C . LEU A 1 176 ? -2.550 -14.877 15.644 1.00 88.88 176 LEU A C 1
ATOM 1279 O O . LEU A 1 176 ? -2.462 -15.207 16.829 1.00 88.88 176 LEU A O 1
ATOM 1283 N N . THR A 1 177 ? -1.709 -14.013 15.075 1.00 87.38 177 THR A N 1
ATOM 1284 C CA . THR A 1 177 ? -0.556 -13.425 15.772 1.00 87.38 177 THR A CA 1
ATOM 1285 C C . THR A 1 177 ? -0.996 -12.571 16.962 1.00 87.38 177 THR A C 1
ATOM 1287 O O . THR A 1 177 ? -0.441 -12.697 18.055 1.00 87.38 177 THR A O 1
ATOM 1290 N N . GLU A 1 178 ? -2.045 -11.762 16.802 1.00 85.50 178 GLU A N 1
ATOM 1291 C CA . GLU A 1 178 ? -2.625 -10.982 17.901 1.00 85.50 178 GLU A CA 1
ATOM 1292 C C . GLU A 1 178 ? -3.224 -11.883 18.993 1.00 85.50 178 GLU A C 1
ATOM 1294 O O . GLU A 1 178 ? -3.051 -11.613 20.185 1.00 85.50 178 GLU A O 1
ATOM 1299 N N . ARG A 1 179 ? -3.868 -13.000 18.626 1.00 83.25 179 ARG A N 1
ATOM 1300 C CA . ARG A 1 179 ? -4.426 -13.955 19.598 1.00 83.25 179 ARG A CA 1
ATOM 1301 C C . ARG A 1 179 ? -3.329 -14.636 20.421 1.00 83.25 179 ARG A C 1
ATOM 1303 O O . ARG A 1 179 ? -3.454 -14.720 21.646 1.00 83.25 179 ARG A O 1
ATOM 1310 N N . ILE A 1 180 ? -2.250 -15.075 19.770 1.00 81.81 180 ILE A N 1
ATOM 1311 C CA . ILE A 1 180 ? -1.085 -15.691 20.426 1.00 81.81 180 ILE A CA 1
ATOM 1312 C C . ILE A 1 180 ? -0.376 -14.660 21.313 1.00 81.81 180 ILE A C 1
ATOM 1314 O O . ILE A 1 180 ? -0.107 -14.926 22.487 1.00 81.81 180 ILE A O 1
ATOM 1318 N N . GLY A 1 181 ? -0.148 -13.449 20.799 1.00 78.75 181 GLY A N 1
ATOM 1319 C CA . GLY A 1 181 ? 0.460 -12.355 21.552 1.00 78.75 181 GLY A CA 1
ATOM 1320 C C . GLY A 1 181 ? -0.356 -11.956 22.787 1.00 78.75 181 GLY A C 1
ATOM 1321 O O . GLY A 1 181 ? 0.211 -11.718 23.855 1.00 78.75 181 GLY A O 1
ATOM 1322 N N . ALA A 1 182 ? -1.687 -11.934 22.690 1.00 76.38 182 ALA A N 1
ATOM 1323 C CA . ALA A 1 182 ? -2.569 -11.661 23.824 1.00 76.38 182 ALA A CA 1
ATOM 1324 C C . ALA A 1 182 ? -2.529 -12.771 24.892 1.00 76.38 182 ALA A C 1
ATOM 1326 O O . ALA A 1 182 ? -2.584 -12.469 26.089 1.00 76.38 182 ALA A O 1
ATOM 1327 N N . ALA A 1 183 ? -2.412 -14.042 24.488 1.00 72.38 183 ALA A N 1
ATOM 1328 C CA . ALA A 1 183 ? -2.234 -15.167 25.408 1.00 72.38 183 ALA A CA 1
ATOM 1329 C C . ALA A 1 183 ? -0.874 -15.097 26.132 1.00 72.38 183 ALA A C 1
ATOM 1331 O O . ALA A 1 183 ? -0.815 -15.225 27.358 1.00 72.38 183 ALA A O 1
ATOM 1332 N N . ALA A 1 184 ? 0.201 -14.779 25.405 1.00 75.75 184 ALA A N 1
ATOM 1333 C CA . ALA A 1 184 ? 1.537 -14.599 25.972 1.00 75.75 184 ALA A CA 1
ATOM 1334 C C . ALA A 1 184 ? 1.598 -13.432 26.979 1.00 75.75 184 ALA A C 1
ATOM 1336 O O . ALA A 1 184 ? 2.125 -13.586 28.085 1.00 75.75 184 ALA A O 1
ATOM 1337 N N . ARG A 1 185 ? 0.988 -12.279 26.654 1.00 73.56 185 ARG A N 1
ATOM 1338 C CA . ARG A 1 185 ? 0.897 -11.126 27.574 1.00 73.56 185 ARG A CA 1
ATOM 1339 C C . ARG A 1 185 ? 0.102 -11.449 28.840 1.00 73.56 185 ARG A C 1
ATOM 1341 O O . ARG A 1 185 ? 0.487 -11.009 29.924 1.00 73.56 185 ARG A O 1
ATOM 1348 N N . ARG A 1 186 ? -0.981 -12.231 28.729 1.00 70.31 186 ARG A N 1
ATOM 1349 C CA . ARG A 1 186 ? -1.758 -12.696 29.891 1.00 70.31 186 ARG A CA 1
ATOM 1350 C C . ARG A 1 186 ? -0.919 -13.562 30.831 1.00 70.31 186 ARG A C 1
ATOM 1352 O O . ARG A 1 186 ? -0.949 -13.320 32.036 1.00 70.31 186 ARG A O 1
ATOM 1359 N N . ASN A 1 187 ? -0.122 -14.486 30.296 1.00 69.25 187 ASN A N 1
ATOM 1360 C CA . ASN A 1 187 ? 0.771 -15.330 31.098 1.00 69.25 187 ASN A CA 1
ATOM 1361 C C . ASN A 1 187 ? 1.874 -14.522 31.807 1.00 69.25 187 ASN A C 1
ATOM 1363 O O . ASN A 1 187 ? 2.161 -14.768 32.978 1.00 69.25 187 ASN A O 1
ATOM 1367 N N . LEU A 1 188 ? 2.440 -13.503 31.152 1.00 68.06 188 LEU A N 1
ATOM 1368 C CA . LEU A 1 188 ? 3.434 -12.611 31.766 1.00 68.06 188 LEU A CA 1
ATOM 1369 C C . LEU A 1 188 ? 2.840 -11.747 32.892 1.00 68.06 188 LEU A C 1
ATOM 1371 O O . LEU A 1 188 ? 3.432 -11.645 33.969 1.00 68.06 188 LEU A O 1
ATOM 1375 N N . ASN A 1 189 ? 1.653 -11.163 32.689 1.00 66.12 189 ASN A N 1
ATOM 1376 C CA . ASN A 1 189 ? 0.974 -10.379 33.729 1.00 66.12 189 ASN A CA 1
ATOM 1377 C C . ASN A 1 189 ? 0.471 -11.250 34.893 1.00 66.12 189 ASN A C 1
ATOM 1379 O O . ASN A 1 189 ? 0.512 -10.813 36.045 1.00 66.12 189 ASN A O 1
ATOM 1383 N N . GLY A 1 190 ? 0.055 -12.490 34.619 1.00 63.16 190 GLY A N 1
ATOM 1384 C CA . GLY A 1 190 ? -0.285 -13.481 35.642 1.00 63.16 190 GLY A CA 1
ATOM 1385 C C . GLY A 1 190 ? 0.904 -13.868 36.527 1.00 63.16 190 GLY A C 1
ATOM 1386 O O . GLY A 1 190 ? 0.707 -14.145 37.703 1.00 63.16 190 GLY A O 1
ATOM 1387 N N . ARG A 1 191 ? 2.137 -13.800 36.006 1.00 60.22 191 ARG A N 1
ATOM 1388 C CA . ARG A 1 191 ? 3.378 -14.086 36.750 1.00 60.22 191 ARG A CA 1
ATOM 1389 C C . ARG A 1 191 ? 3.893 -12.901 37.582 1.00 60.22 191 ARG A C 1
ATOM 1391 O O . ARG A 1 191 ? 4.601 -13.124 38.556 1.00 60.22 191 ARG A O 1
ATOM 1398 N N . LYS A 1 192 ? 3.525 -11.657 37.234 1.00 57.97 192 LYS A N 1
ATOM 1399 C CA . LYS A 1 192 ? 3.870 -10.429 37.993 1.00 57.97 192 LYS A CA 1
ATOM 1400 C C . LYS A 1 192 ? 2.894 -10.100 39.137 1.00 57.97 192 LYS A C 1
ATOM 1402 O O . LYS A 1 192 ? 3.268 -9.422 40.089 1.00 57.97 192 LYS A O 1
ATOM 1407 N N . ARG A 1 193 ? 1.642 -10.569 39.071 1.00 57.31 193 ARG A N 1
ATOM 1408 C CA . ARG A 1 193 ? 0.631 -10.365 40.134 1.00 57.31 193 ARG A CA 1
ATOM 1409 C C . ARG A 1 193 ? 0.941 -11.033 41.494 1.00 57.31 193 ARG A C 1
ATOM 1411 O O . ARG A 1 193 ? 0.656 -10.385 42.502 1.00 57.31 193 ARG A O 1
ATOM 1418 N N . PRO A 1 194 ? 1.528 -12.246 41.579 1.00 56.06 194 PRO A N 1
ATOM 1419 C CA . PRO A 1 194 ? 1.801 -12.920 42.850 1.00 56.06 194 PRO A CA 1
ATOM 1420 C C . PRO A 1 194 ? 2.790 -12.143 43.721 1.00 56.06 194 PRO A C 1
ATOM 1422 O O . PRO A 1 194 ? 2.581 -12.010 44.923 1.00 56.06 194 PRO A O 1
ATOM 1425 N N . THR A 1 195 ? 3.833 -11.568 43.117 1.00 59.78 195 THR A N 1
ATOM 1426 C CA . THR A 1 195 ? 4.862 -10.786 43.816 1.00 59.78 195 THR A CA 1
ATOM 1427 C C . THR A 1 195 ? 4.343 -9.429 44.281 1.00 59.78 195 THR A C 1
ATOM 1429 O O . THR A 1 195 ? 4.540 -9.082 45.441 1.00 59.78 195 THR A O 1
ATOM 1432 N N . ALA A 1 196 ? 3.584 -8.709 43.448 1.00 60.62 196 ALA A N 1
ATOM 1433 C CA . ALA A 1 196 ? 2.998 -7.423 43.841 1.00 60.62 196 ALA A CA 1
ATOM 1434 C C . ALA A 1 196 ? 1.955 -7.564 44.972 1.00 60.62 196 ALA A C 1
ATOM 1436 O O . ALA A 1 196 ? 1.940 -6.773 45.920 1.00 60.62 196 ALA A O 1
ATOM 1437 N N . GLN A 1 197 ? 1.100 -8.595 44.929 1.00 61.81 197 GLN A N 1
ATOM 1438 C CA . GLN A 1 197 ? 0.144 -8.864 46.013 1.00 61.81 197 GLN A CA 1
ATOM 1439 C C . GLN A 1 197 ? 0.836 -9.361 47.293 1.00 61.81 197 GLN A C 1
ATOM 1441 O O . GLN A 1 197 ? 0.421 -8.974 48.389 1.00 61.81 197 GLN A O 1
ATOM 1446 N N . ALA A 1 198 ? 1.905 -10.157 47.181 1.00 63.75 198 ALA A N 1
ATOM 1447 C CA . ALA A 1 198 ? 2.700 -10.599 48.327 1.00 63.75 198 ALA A CA 1
ATOM 1448 C C . ALA A 1 198 ? 3.458 -9.439 49.001 1.00 63.75 198 ALA A C 1
ATOM 1450 O O . ALA A 1 198 ? 3.456 -9.342 50.230 1.00 63.75 198 ALA A O 1
ATOM 1451 N N . GLU A 1 199 ? 4.042 -8.518 48.229 1.00 68.00 199 GLU A N 1
ATOM 1452 C CA . GLU A 1 199 ? 4.684 -7.309 48.763 1.00 68.00 199 GLU A CA 1
ATOM 1453 C C . GLU A 1 199 ? 3.682 -6.373 49.442 1.00 68.00 199 GLU A C 1
ATOM 1455 O O . GLU A 1 199 ? 3.945 -5.872 50.537 1.00 68.00 199 GLU A O 1
ATOM 1460 N N . THR A 1 200 ? 2.501 -6.185 48.847 1.00 71.12 200 THR A N 1
ATOM 1461 C CA . THR A 1 200 ? 1.447 -5.342 49.432 1.00 71.12 200 THR A CA 1
ATOM 1462 C C . THR A 1 200 ? 0.921 -5.938 50.745 1.00 71.12 200 THR A C 1
ATOM 1464 O O . THR A 1 200 ? 0.739 -5.210 51.724 1.00 71.12 200 THR A O 1
ATOM 1467 N N . ARG A 1 201 ? 0.744 -7.268 50.814 1.00 70.69 201 ARG A N 1
ATOM 1468 C CA . ARG A 1 201 ? 0.375 -7.976 52.054 1.00 70.69 201 ARG A CA 1
ATOM 1469 C C . ARG A 1 201 ? 1.470 -7.891 53.121 1.00 70.69 201 ARG A C 1
ATOM 1471 O O . ARG A 1 201 ? 1.151 -7.623 54.275 1.00 70.69 201 ARG A O 1
ATOM 1478 N N . ARG A 1 202 ? 2.752 -8.034 52.755 1.00 71.12 202 ARG A N 1
ATOM 1479 C CA . ARG A 1 202 ? 3.884 -7.855 53.689 1.00 71.12 202 ARG A CA 1
ATOM 1480 C C . ARG A 1 202 ? 3.976 -6.430 54.239 1.00 71.12 202 ARG A C 1
ATOM 1482 O O . ARG A 1 202 ? 4.253 -6.264 55.423 1.00 71.12 202 ARG A O 1
ATOM 1489 N N . ARG A 1 203 ? 3.730 -5.405 53.414 1.00 73.50 203 ARG A N 1
ATOM 1490 C CA . ARG A 1 203 ? 3.697 -4.002 53.866 1.00 73.50 203 ARG A CA 1
ATOM 1491 C C . ARG A 1 203 ? 2.530 -3.732 54.818 1.00 73.50 203 ARG A C 1
ATOM 1493 O O . ARG A 1 203 ? 2.742 -3.095 55.843 1.00 73.50 203 ARG A O 1
ATOM 1500 N N . ARG A 1 204 ? 1.335 -4.273 54.539 1.00 74.38 204 ARG A N 1
ATOM 1501 C CA . ARG A 1 204 ? 0.194 -4.196 55.472 1.00 74.38 204 ARG A CA 1
ATOM 1502 C C . ARG A 1 204 ? 0.491 -4.888 56.804 1.00 74.38 204 ARG A C 1
ATOM 1504 O O . ARG A 1 204 ? 0.296 -4.269 57.840 1.00 74.38 204 ARG A O 1
ATOM 1511 N N . ALA A 1 205 ? 1.062 -6.093 56.781 1.00 71.38 205 ALA A N 1
ATOM 1512 C CA . ALA A 1 205 ? 1.436 -6.815 57.998 1.00 71.38 205 ALA A CA 1
ATOM 1513 C C . ALA A 1 205 ? 2.510 -6.079 58.825 1.00 71.38 205 ALA A C 1
ATOM 1515 O O . ALA A 1 205 ? 2.410 -6.018 60.047 1.00 71.38 205 ALA A O 1
ATOM 1516 N N . LYS A 1 206 ? 3.517 -5.469 58.177 1.00 75.00 206 LYS A N 1
ATOM 1517 C CA . LYS A 1 206 ? 4.511 -4.628 58.870 1.00 75.00 206 LYS A CA 1
ATOM 1518 C C . LYS A 1 206 ? 3.881 -3.387 59.506 1.00 75.00 206 LYS A C 1
ATOM 1520 O O . LYS A 1 206 ? 4.208 -3.080 60.647 1.00 75.00 206 LYS A O 1
ATOM 1525 N N . ASN A 1 207 ? 2.970 -2.709 58.807 1.00 71.31 207 ASN A N 1
ATOM 1526 C CA . ASN A 1 207 ? 2.275 -1.543 59.357 1.00 71.31 207 ASN A CA 1
ATOM 1527 C C . ASN A 1 207 ? 1.355 -1.923 60.529 1.00 71.31 207 ASN A C 1
ATOM 1529 O O . ASN A 1 207 ? 1.358 -1.238 61.544 1.00 71.31 207 ASN A O 1
ATOM 1533 N N . GLU A 1 208 ? 0.625 -3.037 60.441 1.00 73.25 208 GLU A N 1
ATOM 1534 C CA . GLU A 1 208 ? -0.200 -3.541 61.550 1.00 73.25 208 GLU A CA 1
ATOM 1535 C C . GLU A 1 208 ? 0.646 -3.946 62.767 1.00 73.25 208 GLU A C 1
ATOM 1537 O O . GLU A 1 208 ? 0.253 -3.691 63.907 1.00 73.25 208 GLU A O 1
ATOM 1542 N N . CYS A 1 209 ? 1.829 -4.527 62.543 1.00 64.81 209 CYS A N 1
ATOM 1543 C CA . CYS A 1 209 ? 2.757 -4.886 63.614 1.00 64.81 209 CYS A CA 1
ATOM 1544 C C . CYS A 1 209 ? 3.393 -3.648 64.273 1.00 64.81 209 CYS A C 1
ATOM 1546 O O . CYS A 1 209 ? 3.553 -3.627 65.490 1.00 64.81 209 CYS A O 1
ATOM 1548 N N . ALA A 1 210 ? 3.704 -2.601 63.500 1.00 66.94 210 ALA A N 1
ATOM 1549 C CA . ALA A 1 210 ? 4.218 -1.333 64.025 1.00 66.94 210 ALA A CA 1
ATOM 1550 C C . ALA A 1 210 ? 3.174 -0.586 64.875 1.00 66.94 210 ALA A C 1
ATOM 1552 O O . ALA A 1 210 ? 3.516 -0.018 65.907 1.00 66.94 210 ALA A O 1
ATOM 1553 N N . ILE A 1 211 ? 1.895 -0.646 64.489 1.00 66.38 211 ILE A N 1
ATOM 1554 C CA . ILE A 1 211 ? 0.790 -0.044 65.253 1.00 66.38 211 ILE A CA 1
ATOM 1555 C C . ILE A 1 211 ? 0.548 -0.804 66.570 1.00 66.38 211 ILE A C 1
ATOM 1557 O O . ILE A 1 211 ? 0.296 -0.183 67.599 1.00 66.38 211 ILE A O 1
ATOM 1561 N N . LYS A 1 212 ? 0.663 -2.140 66.573 1.00 64.44 212 LYS A N 1
ATOM 1562 C CA . LYS A 1 212 ? 0.458 -2.969 67.779 1.00 64.44 212 LYS A CA 1
ATOM 1563 C C . LYS A 1 212 ? 1.685 -3.060 68.700 1.00 64.44 212 LYS A C 1
ATOM 1565 O O . LYS A 1 212 ? 1.525 -3.358 69.878 1.00 64.44 212 LYS A O 1
ATOM 1570 N N . GLY A 1 213 ? 2.889 -2.794 68.191 1.00 58.09 213 GLY A N 1
ATOM 1571 C CA . GLY A 1 213 ? 4.147 -2.821 68.952 1.00 58.09 213 GLY A CA 1
ATOM 1572 C C . GLY A 1 213 ? 4.492 -1.524 69.695 1.00 58.09 213 GLY A C 1
ATOM 1573 O O . GLY A 1 213 ? 5.470 -1.498 70.432 1.00 58.09 213 GLY A O 1
ATOM 1574 N N . GLY A 1 214 ? 3.701 -0.457 69.536 1.00 51.34 214 GLY A N 1
ATOM 1575 C CA . GLY A 1 214 ? 3.925 0.848 70.176 1.00 51.34 214 GLY A CA 1
ATOM 1576 C C . GLY A 1 214 ? 3.507 0.952 71.649 1.00 51.34 214 GLY A C 1
ATOM 1577 O O . GLY A 1 214 ? 3.515 2.049 72.200 1.00 51.34 214 GLY A O 1
ATOM 1578 N N . CYS A 1 215 ? 3.130 -0.148 72.305 1.00 49.44 21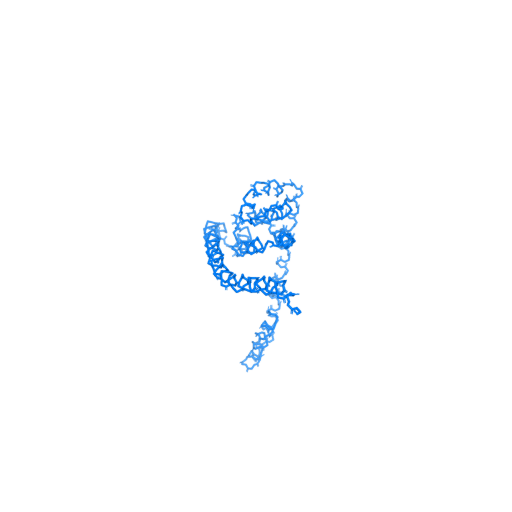5 CYS A N 1
ATOM 1579 C CA . CYS A 1 215 ? 2.708 -0.131 73.704 1.00 49.44 215 CYS A CA 1
ATOM 1580 C C . CYS A 1 215 ? 3.401 -1.244 74.494 1.00 49.44 215 CYS A C 1
ATOM 1582 O O . CYS A 1 215 ? 2.849 -2.322 74.684 1.00 49.44 215 CYS A O 1
ATOM 1584 N N . LYS A 1 216 ? 4.641 -0.979 74.906 1.00 48.38 216 LYS A N 1
ATOM 1585 C CA . LYS A 1 216 ? 5.273 -1.503 76.126 1.00 48.38 216 LYS A CA 1
ATOM 1586 C C . LYS A 1 216 ? 6.475 -0.603 76.429 1.00 48.38 216 LYS A C 1
ATOM 1588 O O 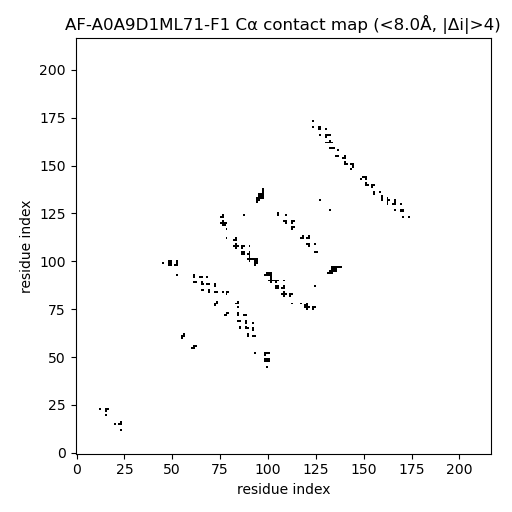. LYS A 1 216 ? 7.573 -0.828 75.927 1.00 48.38 216 LYS A O 1
ATOM 1593 N N . ARG A 1 217 ? 6.185 0.493 77.139 1.00 44.91 217 ARG A N 1
ATOM 1594 C CA . ARG A 1 217 ? 7.141 1.096 78.075 1.00 44.91 217 ARG A CA 1
ATOM 1595 C C . ARG A 1 217 ? 7.313 0.148 79.253 1.00 44.91 217 ARG A C 1
ATOM 1597 O O . ARG A 1 217 ? 6.314 -0.539 79.567 1.00 44.91 217 ARG A O 1
#

Radius of gyration: 28.13 Å; Cα contacts (8 Å, |Δi|>4): 158; chains: 1; bounding box: 58×33×105 Å